Protein AF-A0A2E9MBS2-F1 (afdb_monomer)

Secondary structure (DSSP, 8-state):
-HHHHHHHHHHHHHHHHHHTT---SSTTGGGGGGS-HHHHHHHHHHHHHTTSHHHHHHHHHHHHHHHHHHSS-HHHHHHHHHHHHHHHHHT--S--TTSTHHHHHHHHHHHTTSS----SS-HHHHHHHHHHHHHHGGGT--HHHHHHHHHHHHHHHHHHHHHHHHHHH-SSHHHHHHHHHHHSSHHHHGGGTT--SSHHHHHHHHHHHHHHHHHHHHTSS-HHHHHHHHHHHHHH-GGGGGGHHHHHHHHHHTTTSTTTTHHHHHHHHHHHHHHHHT--PPP-------

Radius of gyration: 22.16 Å; Cα contacts (8 Å, |Δi|>4): 323; chains: 1; bounding box: 54×56×59 Å

Solvent-accessible surface area (backbone atoms only — not comparable to full-atom values): 15436 Å² total; per-residue (Å²): 111,73,85,58,45,56,61,51,52,51,54,51,45,44,27,51,50,16,43,74,73,45,88,56,98,45,90,71,38,39,58,46,48,80,48,60,65,83,57,44,52,58,48,50,50,51,54,54,42,56,69,37,66,74,49,36,52,50,50,51,52,50,46,42,61,50,36,52,70,54,61,68,44,74,67,48,35,50,50,50,17,51,54,46,40,53,46,23,66,75,58,41,56,88,69,60,82,89,64,64,22,62,57,52,48,57,43,52,64,48,47,74,75,40,89,66,69,74,71,61,68,29,35,51,42,52,49,52,51,45,55,52,37,66,67,41,38,84,76,72,46,48,58,64,54,43,36,22,52,52,8,34,52,22,39,30,53,32,45,55,44,41,49,61,31,12,58,58,70,20,92,46,72,53,48,14,24,52,46,36,61,69,64,67,42,64,83,66,52,53,38,15,11,31,30,55,65,79,61,28,51,50,58,29,50,52,50,51,47,52,35,44,47,41,34,29,76,72,62,82,38,63,51,43,59,41,23,40,51,47,6,52,44,32,33,37,27,50,76,50,59,76,47,49,66,57,52,52,49,52,24,60,78,46,53,91,42,91,63,30,69,62,18,66,54,36,20,61,50,47,24,50,51,50,56,56,73,61,54,68,64,70,72,76,80,73,69,73,80,124

Mean predicted aligned error: 7.32 Å

Foldseek 3Di:
DVVVLVVLLVLLVLLLVLLVPDPDPDPPSNPNVPDDVVVSVVSNVVSVLCSDPVSVVVVLVVLLVVQLVCQPDLVSLLVVLVVLLVVLQVQADPDLDPDCLVVQQVVLVVVLVDLQQDQPQFRVLSVVLNVQCVVCVVVVDGSLNSLLVVLSVLSSLLSSLLSLLLVLQDPDSSSSSVSSVVSPDVVLSNSSSSHRDLCSNVSSLVSVLSSQLSCLLVPVHALLVSLLSLLVSSNRGVVSVVCLVVSVVSLVSVVVDPCSVVSNVNNVVSNVVVVVVSCSPPRPPPPPPD

Structure (mmCIF, N/CA/C/O backbone):
data_AF-A0A2E9MBS2-F1
#
_entry.id   AF-A0A2E9MBS2-F1
#
loop_
_atom_site.group_PDB
_atom_site.id
_atom_site.type_symbol
_atom_site.label_atom_id
_atom_site.label_alt_id
_atom_site.label_comp_id
_atom_site.label_asym_id
_atom_site.label_entity_id
_atom_site.label_seq_id
_atom_site.pdbx_PDB_ins_code
_atom_site.Cartn_x
_atom_site.Cartn_y
_atom_site.Cartn_z
_atom_site.occupancy
_atom_site.B_iso_or_equiv
_atom_site.auth_seq_id
_atom_site.auth_comp_id
_atom_site.auth_asym_id
_atom_site.auth_atom_id
_atom_site.pdbx_PDB_model_num
ATOM 1 N N . MET A 1 1 ? -27.204 -9.825 10.594 1.00 61.62 1 MET A N 1
ATOM 2 C CA . MET A 1 1 ? -26.662 -10.649 9.488 1.00 61.62 1 MET A CA 1
ATOM 3 C C . MET A 1 1 ? -27.401 -10.459 8.169 1.00 61.62 1 MET A C 1
ATOM 5 O O . MET A 1 1 ? -26.734 -10.107 7.210 1.00 61.62 1 MET A O 1
ATOM 9 N N . LEU A 1 2 ? -28.736 -10.601 8.098 1.00 71.62 2 LEU A N 1
ATOM 10 C CA . LEU A 1 2 ? -29.480 -10.547 6.820 1.00 71.62 2 LEU A CA 1
ATOM 11 C C . LEU A 1 2 ? -29.173 -9.326 5.926 1.00 71.62 2 LEU A C 1
ATOM 13 O O . LEU A 1 2 ? -29.051 -9.467 4.716 1.00 71.62 2 LEU A O 1
ATOM 17 N N . ARG A 1 3 ? -28.987 -8.138 6.523 1.00 77.50 3 ARG A N 1
ATOM 18 C CA . ARG A 1 3 ? -28.700 -6.891 5.787 1.00 77.50 3 ARG A CA 1
ATOM 19 C C . ARG A 1 3 ? -27.358 -6.891 5.041 1.00 77.50 3 ARG A C 1
ATOM 21 O O . ARG A 1 3 ? -27.231 -6.172 4.062 1.00 77.50 3 ARG A O 1
ATOM 28 N N . LEU A 1 4 ? -26.376 -7.671 5.500 1.00 75.75 4 LEU A N 1
ATOM 29 C CA . LEU A 1 4 ? -25.071 -7.810 4.840 1.00 75.75 4 LEU A CA 1
ATOM 30 C C . LEU A 1 4 ? -25.042 -8.984 3.859 1.00 75.75 4 LEU A C 1
ATOM 32 O O . LEU A 1 4 ? -24.258 -8.951 2.920 1.00 75.75 4 LEU A O 1
ATOM 36 N N . LEU A 1 5 ? -25.904 -9.991 4.049 1.00 80.31 5 LEU A N 1
ATOM 37 C CA . LEU A 1 5 ? -25.984 -11.128 3.134 1.00 80.31 5 LEU A CA 1
ATOM 38 C C . LEU A 1 5 ? -26.411 -10.665 1.746 1.00 80.31 5 LEU A C 1
ATOM 40 O O . LEU A 1 5 ? -25.671 -10.899 0.809 1.00 80.31 5 LEU A O 1
ATOM 44 N N . LEU A 1 6 ? -27.508 -9.911 1.624 1.00 85.31 6 LEU A N 1
ATOM 45 C CA . LEU A 1 6 ? -28.029 -9.472 0.324 1.00 85.31 6 LEU A CA 1
ATOM 46 C C . LEU A 1 6 ? -26.980 -8.804 -0.596 1.00 85.31 6 LEU A C 1
ATOM 48 O O . LEU A 1 6 ? -26.827 -9.269 -1.725 1.00 85.31 6 LEU A O 1
ATOM 52 N N . PRO A 1 7 ? -26.235 -7.760 -0.171 1.00 85.19 7 PRO A N 1
ATOM 53 C CA . PRO A 1 7 ? -25.223 -7.149 -1.032 1.00 85.19 7 PRO A CA 1
ATOM 54 C C . PRO A 1 7 ? -24.050 -8.094 -1.333 1.00 85.19 7 PRO A C 1
ATOM 56 O O . PRO A 1 7 ? -23.536 -8.074 -2.447 1.00 85.19 7 PRO A O 1
ATOM 59 N N . VAL A 1 8 ? -23.651 -8.955 -0.388 1.00 83.94 8 VAL A N 1
ATOM 60 C CA . VAL A 1 8 ? -22.595 -9.958 -0.613 1.00 83.94 8 VAL A CA 1
ATOM 61 C C . VAL A 1 8 ? -23.057 -11.023 -1.609 1.00 83.94 8 VAL A C 1
ATOM 63 O O . VAL A 1 8 ? -22.308 -11.367 -2.518 1.00 83.94 8 VAL A O 1
ATOM 66 N N . SER A 1 9 ? -24.291 -11.518 -1.488 1.00 87.62 9 SER A N 1
ATOM 67 C CA . SER A 1 9 ? -24.896 -12.460 -2.433 1.00 87.62 9 SER A CA 1
ATOM 68 C C . SER A 1 9 ? -25.011 -11.840 -3.820 1.00 87.62 9 SER A C 1
ATOM 70 O O . SER A 1 9 ? -24.672 -12.494 -4.799 1.00 87.62 9 SER A O 1
ATOM 72 N N . ALA A 1 10 ? -25.453 -10.580 -3.911 1.00 90.00 10 ALA A N 1
ATOM 73 C CA . ALA A 1 10 ? -25.551 -9.865 -5.178 1.00 90.00 10 ALA A CA 1
ATOM 74 C C . ALA A 1 10 ? -24.172 -9.720 -5.835 1.00 90.00 10 ALA A C 1
ATOM 76 O O . ALA A 1 10 ? -24.013 -10.063 -7.001 1.00 90.00 10 ALA A O 1
ATOM 77 N N . PHE A 1 11 ? -23.158 -9.298 -5.075 1.00 87.62 11 PHE A N 1
ATOM 78 C CA . PHE A 1 11 ? -21.790 -9.149 -5.570 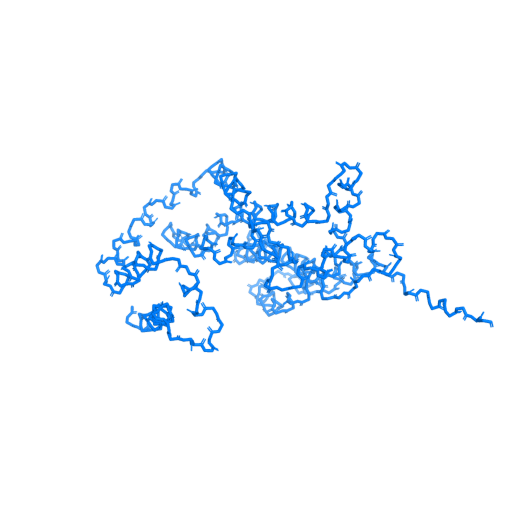1.00 87.62 11 PHE A CA 1
ATOM 79 C C . PHE A 1 11 ? -21.176 -10.479 -6.037 1.00 87.62 11 PHE A C 1
ATOM 81 O O . PHE A 1 11 ? -20.663 -10.574 -7.149 1.00 87.62 11 PHE A O 1
ATOM 88 N N . LEU A 1 12 ? -21.276 -11.537 -5.226 1.00 89.94 12 LEU A N 1
ATOM 89 C CA . LEU A 1 12 ? -20.782 -12.867 -5.598 1.00 89.94 12 LEU A CA 1
ATOM 90 C C . LEU A 1 12 ? -21.563 -13.463 -6.777 1.00 89.94 12 LEU A C 1
ATOM 92 O O . LEU A 1 12 ? -20.978 -14.106 -7.647 1.00 89.94 12 LEU A O 1
ATOM 96 N N . GLY A 1 13 ? -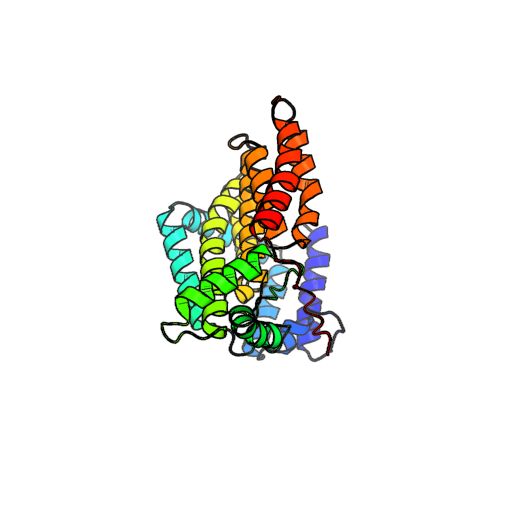22.873 -13.217 -6.827 1.00 90.50 13 GLY A N 1
ATOM 97 C CA . GLY A 1 13 ? -23.737 -13.604 -7.935 1.00 90.50 13 GLY A CA 1
ATOM 98 C C . GLY A 1 13 ? -23.323 -12.939 -9.244 1.00 90.50 13 GLY A C 1
ATOM 99 O O . GLY A 1 13 ? -23.228 -13.631 -10.251 1.00 90.50 13 GLY A O 1
ATOM 100 N N . LEU A 1 14 ? -22.995 -11.641 -9.230 1.00 91.44 14 LEU A N 1
ATOM 101 C CA . LEU A 1 14 ? -22.505 -10.919 -10.411 1.00 91.44 14 LEU A CA 1
ATOM 102 C C . LEU A 1 14 ? -21.243 -11.566 -10.993 1.00 91.44 14 LEU A C 1
ATOM 104 O O . LEU A 1 14 ? -21.172 -11.754 -12.204 1.00 91.44 14 LEU A O 1
ATOM 108 N N . HIS A 1 15 ? -20.294 -11.973 -10.145 1.00 89.38 15 HIS A N 1
ATOM 109 C CA . HIS A 1 15 ? -19.088 -12.672 -10.594 1.00 89.38 15 HIS A CA 1
ATOM 110 C C . HIS A 1 15 ? -19.386 -14.015 -11.270 1.00 89.38 15 HIS A C 1
ATOM 112 O O . HIS A 1 15 ? -18.808 -14.330 -12.310 1.00 89.38 15 HIS A O 1
ATOM 118 N N . VAL A 1 16 ? -20.299 -14.809 -10.701 1.00 89.88 16 VAL A N 1
ATOM 119 C CA . VAL A 1 16 ? -20.697 -16.100 -11.284 1.00 89.88 16 VAL A CA 1
ATOM 120 C C . VAL A 1 16 ? -21.470 -15.893 -12.587 1.00 89.88 16 VAL A C 1
ATOM 122 O O . VAL A 1 16 ? -21.181 -16.564 -13.571 1.00 89.88 16 VAL A O 1
ATOM 125 N N . ILE A 1 17 ? -22.408 -14.941 -12.623 1.00 91.00 17 ILE A N 1
ATOM 126 C CA . ILE A 1 17 ? -23.188 -14.588 -13.819 1.00 91.00 17 ILE A CA 1
ATOM 127 C C . ILE A 1 17 ? -22.257 -14.150 -14.952 1.00 91.00 17 ILE A C 1
ATOM 129 O O . ILE A 1 17 ? -22.385 -14.649 -16.069 1.00 91.00 17 ILE A O 1
ATOM 133 N N . ALA A 1 18 ? -21.291 -13.274 -14.666 1.00 89.31 18 ALA A N 1
ATOM 134 C CA . ALA A 1 18 ? -20.327 -12.822 -15.662 1.00 89.31 18 ALA A CA 1
ATOM 135 C C . ALA A 1 18 ? -19.465 -13.980 -16.194 1.00 89.31 18 ALA A C 1
ATOM 137 O O . ALA A 1 18 ? -19.250 -14.093 -17.401 1.00 89.31 18 ALA A O 1
ATOM 138 N N . ALA A 1 19 ? -19.047 -14.902 -15.318 1.00 88.94 19 ALA A N 1
ATOM 139 C CA . ALA A 1 19 ? -18.268 -16.082 -15.701 1.00 88.94 19 ALA A CA 1
ATOM 140 C C . ALA A 1 19 ? -19.021 -17.069 -16.612 1.00 88.94 19 ALA A C 1
ATOM 142 O O . ALA A 1 19 ? -18.393 -17.866 -17.308 1.00 88.94 19 ALA A O 1
ATOM 143 N N . LEU A 1 20 ? -20.358 -17.021 -16.637 1.00 88.06 20 LEU A N 1
ATOM 144 C CA . LEU A 1 20 ? -21.195 -17.833 -17.526 1.00 88.06 20 LEU A CA 1
ATOM 145 C C . LEU A 1 20 ? -21.327 -17.245 -18.944 1.00 88.06 20 LEU A C 1
ATOM 147 O O . LEU A 1 20 ? -22.094 -17.768 -19.749 1.00 88.06 20 LEU A O 1
ATOM 151 N N . GLY A 1 21 ? -20.563 -16.197 -19.270 1.00 83.75 21 GLY A N 1
ATOM 152 C CA . GLY A 1 21 ? -20.503 -15.621 -20.615 1.00 83.75 21 GLY A CA 1
ATOM 153 C C . GLY A 1 21 ? -21.498 -14.489 -20.857 1.00 83.75 21 GLY A C 1
ATOM 154 O O . GLY A 1 21 ? -21.779 -14.167 -22.008 1.00 83.75 21 GLY A O 1
ATOM 155 N N . LEU A 1 22 ? -22.028 -13.882 -19.792 1.00 83.44 22 LEU A N 1
ATOM 156 C CA . LEU A 1 22 ? -22.806 -12.649 -19.874 1.00 83.44 22 LEU A CA 1
ATOM 157 C C . LEU A 1 22 ? -21.860 -11.466 -19.621 1.00 83.44 22 LEU A C 1
ATOM 159 O O . LEU A 1 22 ? -21.588 -11.168 -18.457 1.00 83.44 22 LEU A O 1
ATOM 163 N N . PRO A 1 23 ? -21.318 -10.808 -20.665 1.00 75.12 23 PRO A N 1
ATOM 164 C CA . PRO A 1 23 ? -20.427 -9.673 -20.473 1.00 75.12 23 PRO A CA 1
ATOM 165 C C . PRO A 1 23 ? -21.195 -8.556 -19.766 1.00 75.12 23 PRO A C 1
ATOM 167 O O . PRO A 1 23 ? -22.127 -7.968 -20.317 1.00 75.12 23 PRO A O 1
ATOM 170 N N . LEU A 1 24 ? -20.820 -8.284 -18.520 1.00 80.81 24 LEU A N 1
ATOM 171 C CA . LEU A 1 24 ? -21.350 -7.159 -17.767 1.00 80.81 24 LEU A CA 1
ATOM 172 C C . LEU A 1 24 ? -20.413 -5.968 -17.984 1.00 80.81 24 LEU A C 1
ATOM 174 O O . LEU A 1 24 ? -19.206 -6.127 -17.816 1.00 80.81 24 LEU A O 1
ATOM 178 N N . PRO A 1 25 ? -20.923 -4.757 -18.266 1.00 81.75 25 PRO A N 1
ATOM 179 C CA . PRO A 1 25 ? -20.110 -3.539 -18.340 1.00 81.75 25 PRO A CA 1
ATOM 180 C C . PRO A 1 25 ? -19.679 -3.053 -16.940 1.00 81.75 25 PRO A C 1
ATOM 182 O O . PRO A 1 25 ? -19.549 -1.858 -16.688 1.00 81.75 25 PRO A O 1
ATOM 185 N N . LEU A 1 26 ? -19.520 -3.980 -15.995 1.00 82.88 26 LEU A N 1
ATOM 186 C CA . LEU A 1 26 ? -19.130 -3.729 -14.619 1.00 82.88 26 LEU A CA 1
ATOM 187 C C . LEU A 1 26 ? -17.689 -4.183 -14.460 1.00 82.88 26 LEU A C 1
ATOM 189 O O . LEU A 1 26 ? -17.415 -5.370 -14.283 1.00 82.88 26 LEU A O 1
ATOM 193 N N . TRP A 1 27 ? -16.782 -3.215 -14.527 1.00 76.06 27 TRP A N 1
ATOM 194 C CA . TRP A 1 27 ? -15.356 -3.455 -14.367 1.00 76.06 27 TRP A CA 1
ATOM 195 C C . TRP A 1 27 ? -15.075 -4.220 -13.068 1.00 76.06 27 TRP A C 1
ATOM 197 O O . TRP A 1 27 ? -15.499 -3.809 -11.985 1.00 76.06 27 TRP A O 1
ATOM 207 N N . GLY A 1 28 ? -14.400 -5.364 -13.188 1.00 78.31 28 GLY A N 1
ATOM 208 C CA . GLY A 1 28 ? -14.051 -6.225 -12.063 1.00 78.31 28 GLY A CA 1
ATOM 209 C C . GLY A 1 28 ? -15.050 -7.355 -11.811 1.00 78.31 28 GLY A C 1
ATOM 210 O O . GLY A 1 28 ? -14.639 -8.418 -11.350 1.00 78.31 28 GLY A O 1
ATOM 211 N N . ALA A 1 29 ? -16.335 -7.194 -12.148 1.00 84.81 29 ALA A N 1
ATOM 212 C CA . ALA A 1 29 ? -17.321 -8.272 -11.998 1.00 84.81 29 ALA A CA 1
ATOM 213 C C . ALA A 1 29 ? -17.022 -9.443 -12.953 1.00 84.81 29 ALA A C 1
ATOM 215 O O . ALA A 1 29 ? -17.227 -10.606 -12.613 1.00 84.81 29 ALA A O 1
ATOM 216 N N . ASP A 1 30 ? -16.459 -9.134 -14.114 1.00 87.06 30 ASP A N 1
ATOM 217 C CA . ASP A 1 30 ? -16.082 -10.052 -15.183 1.00 87.06 30 ASP A CA 1
ATOM 218 C C . ASP A 1 30 ? -14.761 -10.799 -14.956 1.00 87.06 30 ASP A C 1
ATOM 220 O O . ASP A 1 30 ? -14.438 -11.690 -15.734 1.00 87.06 30 ASP A O 1
ATOM 224 N N . VAL A 1 31 ? -14.025 -10.525 -13.870 1.00 84.25 31 VAL A N 1
ATOM 225 C CA . VAL A 1 31 ? -12.708 -11.140 -13.607 1.00 84.25 31 VAL A CA 1
ATOM 226 C C . VAL A 1 31 ? -12.736 -12.668 -13.711 1.00 84.25 31 VAL A C 1
ATOM 228 O O . VAL A 1 31 ? -11.822 -13.258 -14.282 1.00 84.25 31 VAL A O 1
ATOM 231 N N . LEU A 1 32 ? -13.789 -13.327 -13.216 1.00 87.19 32 LEU A N 1
ATOM 232 C CA . LEU A 1 32 ? -13.905 -14.788 -13.290 1.00 87.19 32 LEU A CA 1
ATOM 233 C C . LEU A 1 32 ? -14.111 -15.330 -14.706 1.00 87.19 32 LEU A C 1
ATOM 235 O O . LEU A 1 32 ? -13.771 -16.486 -14.946 1.00 87.19 32 LEU A O 1
ATOM 239 N N . ALA A 1 33 ? -14.629 -14.528 -15.638 1.00 88.00 33 ALA A N 1
ATOM 240 C CA . ALA A 1 33 ? -14.819 -14.941 -17.026 1.00 88.00 33 ALA A CA 1
ATOM 241 C C . ALA A 1 33 ? -13.487 -15.211 -17.743 1.00 88.00 33 ALA A C 1
ATOM 243 O O . ALA A 1 33 ? -13.449 -15.978 -18.702 1.00 88.00 33 ALA A O 1
ATOM 244 N N . PHE A 1 34 ? -12.388 -14.631 -17.249 1.00 85.44 34 PHE A N 1
ATOM 245 C CA . PHE A 1 34 ? -11.042 -14.837 -17.788 1.00 85.44 34 PHE A CA 1
ATOM 246 C C . PHE A 1 34 ? -10.323 -16.058 -17.197 1.00 85.44 34 PHE A C 1
ATOM 248 O O . PHE A 1 34 ? -9.238 -16.411 -17.659 1.00 85.44 34 PHE A O 1
ATOM 255 N N . TYR A 1 35 ? -10.898 -16.717 -16.186 1.00 86.00 35 TYR A N 1
ATOM 256 C CA . TYR A 1 35 ? -10.297 -17.893 -15.562 1.00 86.00 35 TYR A CA 1
ATOM 257 C C . TYR A 1 35 ? -10.848 -19.202 -16.141 1.00 86.00 35 TYR A C 1
ATOM 259 O O . TYR A 1 35 ? -12.014 -19.292 -16.534 1.00 86.00 35 TYR A O 1
ATOM 267 N N . PRO A 1 36 ? -10.038 -20.276 -16.156 1.00 88.62 36 PRO A N 1
ATOM 268 C CA . PRO A 1 36 ? -10.511 -21.585 -16.575 1.00 88.62 36 PRO A CA 1
ATOM 269 C C . PRO A 1 36 ? -11.585 -22.121 -15.616 1.00 88.62 36 PRO A C 1
ATOM 271 O O . PRO A 1 36 ? -11.582 -21.844 -14.414 1.00 88.62 36 PRO A O 1
ATOM 274 N N . ARG A 1 37 ? -12.492 -22.961 -16.135 1.00 90.75 37 ARG A N 1
ATOM 275 C CA . ARG A 1 37 ? -13.660 -23.479 -15.391 1.00 90.75 37 ARG A CA 1
ATOM 276 C C . ARG A 1 37 ? -13.306 -24.163 -14.067 1.00 90.75 37 ARG A C 1
ATOM 278 O O . ARG A 1 37 ? -14.092 -24.104 -13.128 1.00 90.75 37 ARG A O 1
ATOM 285 N N . TRP A 1 38 ? -12.128 -24.779 -13.974 1.00 91.56 38 TRP A N 1
ATOM 286 C CA . TRP A 1 38 ? -11.664 -25.427 -12.746 1.00 91.56 38 TRP A CA 1
ATOM 287 C C . TRP A 1 38 ? -11.354 -24.440 -11.608 1.00 91.56 38 TRP A C 1
ATOM 289 O O . TRP A 1 38 ? -11.297 -24.871 -10.465 1.00 91.56 38 TRP A O 1
ATOM 299 N N . VAL A 1 39 ? -11.205 -23.138 -11.885 1.00 87.88 39 VAL A N 1
ATOM 300 C CA . VAL A 1 39 ? -11.140 -22.061 -10.875 1.00 87.88 39 VAL A CA 1
ATOM 301 C C . VAL A 1 39 ? -12.541 -21.531 -10.565 1.00 87.88 39 VAL A C 1
ATOM 303 O O . VAL A 1 39 ? -12.903 -21.348 -9.403 1.00 87.88 39 VAL A O 1
ATOM 306 N N . VAL A 1 40 ? -13.350 -21.323 -11.609 1.00 89.38 40 VAL A N 1
ATOM 307 C CA . VAL A 1 40 ? -14.704 -20.759 -11.498 1.00 89.38 40 VAL A CA 1
ATOM 308 C C . VAL A 1 40 ? -15.625 -21.657 -10.668 1.00 89.38 40 VAL A C 1
ATOM 310 O O . VAL A 1 40 ? -16.366 -21.159 -9.825 1.00 89.38 40 VAL A O 1
ATOM 313 N N . ILE A 1 41 ? -15.566 -22.979 -10.861 1.00 91.88 41 ILE A N 1
ATOM 314 C CA . ILE A 1 41 ? -16.435 -23.934 -10.156 1.00 91.88 41 ILE A CA 1
ATOM 315 C C . ILE A 1 41 ? -16.175 -23.920 -8.635 1.00 91.88 41 ILE A C 1
ATOM 317 O O . ILE A 1 41 ? -17.130 -23.687 -7.890 1.00 91.88 41 ILE A O 1
ATOM 321 N N . PRO A 1 42 ? -14.934 -24.098 -8.130 1.00 91.62 42 PRO A N 1
ATOM 322 C CA . PRO A 1 42 ? -14.645 -23.953 -6.704 1.00 91.62 42 PRO A CA 1
ATOM 323 C C . PRO A 1 42 ? -15.030 -22.586 -6.142 1.00 91.62 42 PRO A C 1
ATOM 325 O O . PRO A 1 42 ? -15.557 -22.526 -5.033 1.00 91.62 42 PRO A O 1
ATOM 328 N N . PHE A 1 43 ? -14.818 -21.501 -6.898 1.00 89.88 43 PHE A N 1
ATOM 329 C CA . PHE A 1 43 ? -15.253 -20.170 -6.478 1.00 89.88 43 PHE A CA 1
ATOM 330 C C . PHE A 1 43 ? -16.771 -20.114 -6.287 1.00 89.88 43 PHE A C 1
ATOM 332 O O . PHE A 1 43 ? -17.235 -19.673 -5.240 1.00 89.88 43 PHE A O 1
ATOM 339 N N . ALA A 1 44 ? -17.551 -20.589 -7.262 1.00 90.88 44 ALA A N 1
ATOM 340 C CA . ALA A 1 44 ? -19.010 -20.587 -7.190 1.00 90.88 44 ALA A CA 1
ATOM 341 C C . ALA A 1 44 ? -19.526 -21.449 -6.026 1.00 90.88 44 ALA A C 1
ATOM 343 O O . ALA A 1 44 ? -20.438 -21.034 -5.308 1.00 90.88 44 ALA A O 1
ATOM 344 N N . ILE A 1 45 ? -18.905 -22.610 -5.785 1.00 91.75 45 ILE A N 1
ATOM 345 C CA . ILE A 1 45 ? -19.215 -23.469 -4.634 1.00 91.75 45 ILE A CA 1
ATOM 346 C C . ILE A 1 45 ? -18.920 -22.730 -3.328 1.00 91.75 45 ILE A C 1
ATOM 348 O O . ILE A 1 45 ? -19.789 -22.659 -2.463 1.00 91.75 45 ILE A O 1
ATOM 352 N N . ALA A 1 46 ? -17.733 -22.136 -3.183 1.00 87.94 46 ALA A N 1
ATOM 353 C CA . ALA A 1 46 ? -17.361 -21.385 -1.986 1.00 87.94 46 ALA A CA 1
ATOM 354 C C . ALA A 1 46 ? -18.292 -20.182 -1.756 1.00 87.94 46 ALA A C 1
ATOM 356 O O . ALA A 1 46 ? -18.758 -19.962 -0.638 1.00 87.94 46 ALA A O 1
ATOM 357 N N . ALA A 1 47 ? -18.624 -19.447 -2.818 1.00 88.62 47 ALA A N 1
ATOM 358 C CA . ALA A 1 47 ? -19.558 -18.329 -2.791 1.00 88.62 47 ALA A CA 1
ATOM 359 C C . ALA A 1 47 ? -20.963 -18.760 -2.348 1.00 88.62 47 ALA A C 1
ATOM 361 O O . ALA A 1 47 ? -21.580 -18.065 -1.540 1.00 88.62 47 ALA A O 1
ATOM 362 N N . GLY A 1 48 ? -21.447 -19.909 -2.831 1.00 90.06 48 GLY A N 1
ATOM 363 C CA . GLY A 1 48 ? -22.713 -20.511 -2.413 1.00 90.06 48 GLY A CA 1
ATOM 364 C C . GLY A 1 48 ? -22.680 -21.005 -0.965 1.00 90.06 48 GLY A C 1
ATOM 365 O O . GLY A 1 48 ? -23.602 -20.733 -0.199 1.00 90.06 48 GLY A O 1
ATOM 366 N N . MET A 1 49 ? -21.590 -21.657 -0.548 1.00 88.50 49 MET A N 1
ATOM 367 C CA . MET A 1 49 ? -21.393 -22.090 0.838 1.00 88.50 49 MET A CA 1
ATOM 368 C C . MET A 1 49 ? -21.394 -20.904 1.805 1.00 88.50 49 MET A C 1
ATOM 370 O O . MET A 1 49 ? -21.992 -21.001 2.870 1.00 88.50 49 MET A O 1
ATOM 374 N N . LEU A 1 50 ? -20.802 -19.767 1.434 1.00 84.50 50 LEU A N 1
ATOM 375 C CA . LEU A 1 50 ? -20.823 -18.546 2.248 1.00 84.50 50 LEU A CA 1
ATOM 376 C C . LEU A 1 50 ? -22.235 -17.970 2.456 1.00 84.50 50 LEU A C 1
ATOM 378 O O . LEU A 1 50 ? -22.437 -17.215 3.405 1.00 84.50 50 LEU A O 1
ATOM 382 N N . GLN A 1 51 ? -23.216 -18.342 1.624 1.00 86.00 51 GLN A N 1
ATOM 383 C CA . GLN A 1 51 ? -24.620 -17.962 1.830 1.00 86.00 51 GLN A CA 1
ATOM 384 C C . GLN A 1 51 ? -25.319 -18.811 2.895 1.00 86.00 51 GLN A C 1
ATOM 386 O O . GLN A 1 51 ? -26.348 -18.398 3.427 1.00 86.00 51 GLN A O 1
ATOM 391 N N . LEU A 1 52 ? -24.782 -19.992 3.220 1.00 90.75 52 LEU A N 1
ATOM 392 C CA . LEU A 1 52 ? -25.331 -20.865 4.253 1.00 90.75 52 LEU A CA 1
ATOM 393 C C . LEU A 1 52 ? -24.805 -20.412 5.624 1.00 90.75 52 LEU A C 1
ATOM 395 O O . LEU A 1 52 ? -23.602 -20.545 5.872 1.00 90.75 52 LEU A O 1
ATOM 399 N N . PRO A 1 53 ? -25.667 -19.953 6.556 1.00 87.25 53 PRO A N 1
ATOM 400 C CA . PRO A 1 53 ? -25.222 -19.437 7.854 1.00 87.25 53 PRO A CA 1
ATOM 401 C C . PRO A 1 53 ? -24.313 -20.419 8.601 1.00 87.25 53 PRO A C 1
ATOM 403 O O . PRO A 1 53 ? -23.242 -20.045 9.059 1.00 87.25 53 PRO A O 1
ATOM 406 N N . ALA A 1 54 ? -24.663 -21.709 8.601 1.00 90.56 54 ALA A N 1
ATOM 407 C CA . ALA A 1 54 ? -23.874 -22.745 9.265 1.00 90.56 54 ALA A CA 1
ATOM 408 C C . ALA A 1 54 ? -22.461 -22.923 8.677 1.00 90.56 54 ALA A C 1
ATOM 410 O O . ALA A 1 54 ? -21.528 -23.258 9.407 1.00 90.56 54 ALA A O 1
ATOM 411 N N . ALA A 1 55 ? -22.285 -22.736 7.367 1.00 87.44 55 ALA A N 1
ATOM 412 C CA . ALA A 1 55 ? -20.973 -22.828 6.732 1.00 87.44 55 ALA A CA 1
ATOM 413 C C . ALA A 1 55 ? -20.163 -21.544 6.946 1.00 87.44 55 ALA A C 1
ATOM 415 O O . ALA A 1 55 ? -18.969 -21.633 7.233 1.00 87.44 55 ALA A O 1
ATOM 416 N N . ALA A 1 56 ? -20.808 -20.375 6.895 1.00 83.56 56 ALA A N 1
ATOM 417 C CA . ALA A 1 56 ? -20.186 -19.100 7.240 1.00 83.56 56 ALA A CA 1
ATOM 418 C C . ALA A 1 56 ? -19.694 -19.087 8.698 1.00 83.56 56 ALA A C 1
ATOM 420 O O . ALA A 1 56 ? -18.541 -18.738 8.950 1.00 83.56 56 ALA A O 1
ATOM 421 N N . ASP A 1 57 ? -20.513 -19.558 9.642 1.00 85.31 57 ASP A N 1
ATOM 422 C CA . ASP A 1 57 ? -20.165 -19.644 11.063 1.00 85.31 57 ASP A CA 1
ATOM 423 C C . ASP A 1 57 ? -19.008 -20.623 11.301 1.00 85.31 57 ASP A C 1
ATOM 425 O O . ASP A 1 57 ? -18.065 -20.315 12.031 1.00 85.31 57 ASP A O 1
ATOM 429 N N . LYS A 1 58 ? -19.022 -21.789 10.638 1.00 88.44 58 LYS A N 1
ATOM 430 C CA . LYS A 1 58 ? -17.905 -22.749 10.692 1.00 88.44 58 LYS A CA 1
ATOM 431 C C . LYS A 1 58 ? -16.623 -22.174 10.095 1.00 88.44 58 LYS A C 1
ATOM 433 O O . LYS A 1 58 ? -15.561 -22.331 10.695 1.00 88.44 58 LYS A O 1
ATOM 438 N N . GLY A 1 59 ? -16.711 -21.507 8.945 1.00 84.12 59 GLY A N 1
ATOM 439 C CA . GLY A 1 59 ? -15.578 -20.851 8.293 1.00 84.12 59 GLY A CA 1
ATOM 440 C C . GLY A 1 59 ? -14.981 -19.761 9.178 1.00 84.12 59 GLY A C 1
ATOM 441 O O . GLY A 1 59 ? -13.778 -19.755 9.428 1.00 84.12 59 GLY A O 1
ATOM 442 N N . MET A 1 60 ? -15.828 -18.905 9.750 1.00 81.69 60 MET A N 1
ATOM 443 C CA . MET A 1 60 ? -15.414 -17.892 10.719 1.00 81.69 60 MET A CA 1
ATOM 444 C C . MET A 1 60 ? -14.791 -18.527 11.968 1.00 81.69 60 MET A C 1
ATOM 446 O O . MET A 1 60 ? -13.757 -18.067 12.450 1.00 81.69 60 MET A O 1
ATOM 450 N N . GLY A 1 61 ? -15.360 -19.625 12.469 1.00 84.94 61 GLY A N 1
ATOM 451 C CA . GLY A 1 61 ? -14.813 -20.383 13.593 1.00 84.94 61 GLY A CA 1
ATOM 452 C C . GLY A 1 61 ? -13.426 -20.961 13.298 1.00 84.94 61 GLY A C 1
ATOM 453 O O . GLY A 1 61 ? -12.547 -20.930 14.155 1.00 84.94 61 GLY A O 1
ATOM 454 N N . LEU A 1 62 ? -13.192 -21.446 12.077 1.00 85.50 62 LEU A N 1
ATOM 455 C CA . LEU A 1 62 ? -11.882 -21.933 11.651 1.00 85.50 62 LEU A CA 1
ATOM 456 C C . LEU A 1 62 ? -10.869 -20.786 11.531 1.00 85.50 62 LEU A C 1
ATOM 458 O O . LEU A 1 62 ? -9.769 -20.884 12.072 1.00 85.50 62 LEU A O 1
ATOM 462 N N . LEU A 1 63 ? -11.252 -19.684 10.881 1.00 80.88 63 LEU A N 1
ATOM 463 C CA . LEU A 1 63 ? -10.400 -18.503 10.728 1.00 80.88 63 LEU A CA 1
ATOM 464 C C . LEU A 1 63 ? -10.008 -17.929 12.094 1.00 80.88 63 LEU A C 1
ATOM 466 O O . LEU A 1 63 ? -8.827 -17.785 12.393 1.00 80.88 63 LEU A O 1
ATOM 470 N N . THR A 1 64 ? -10.981 -17.705 12.976 1.00 81.19 64 THR A N 1
ATOM 471 C CA . THR A 1 64 ? -10.733 -17.190 14.333 1.00 81.19 64 THR A CA 1
ATOM 472 C C . THR A 1 64 ? -9.882 -18.125 15.193 1.00 81.19 64 THR A C 1
ATOM 474 O O . THR A 1 64 ? -9.197 -17.643 16.092 1.00 81.19 64 THR A O 1
ATOM 477 N N . ARG A 1 65 ? -9.861 -19.437 14.911 1.00 84.12 65 ARG A N 1
ATOM 478 C CA . ARG A 1 65 ? -8.937 -20.389 15.550 1.00 84.12 65 ARG A CA 1
ATOM 479 C C . ARG A 1 65 ? -7.518 -20.285 15.002 1.00 84.12 65 ARG A C 1
ATOM 481 O O . ARG A 1 65 ? -6.585 -20.281 15.794 1.00 84.12 65 ARG A O 1
ATOM 488 N N . ILE A 1 66 ? -7.334 -20.198 13.683 1.00 80.19 66 ILE A N 1
ATOM 489 C CA . ILE A 1 66 ? -6.003 -20.229 13.050 1.00 80.19 66 ILE A CA 1
ATOM 490 C C . ILE A 1 66 ? -5.274 -18.891 13.203 1.00 80.19 66 ILE A C 1
ATOM 492 O O . ILE A 1 66 ? -4.087 -18.857 13.532 1.00 80.19 66 ILE A O 1
ATOM 496 N N . THR A 1 67 ? -5.957 -17.769 12.980 1.00 73.56 67 THR A N 1
ATOM 497 C CA . THR A 1 67 ? -5.276 -16.476 12.861 1.00 73.56 67 THR A CA 1
ATOM 498 C C . THR A 1 67 ? -4.548 -16.011 14.128 1.00 73.56 67 THR A C 1
ATOM 500 O O . THR A 1 67 ? -3.459 -15.450 13.985 1.00 73.56 67 THR A O 1
ATOM 503 N N . PRO A 1 68 ? -5.030 -16.263 15.366 1.00 73.31 68 PRO A N 1
ATOM 504 C CA . PRO A 1 68 ? -4.257 -15.964 16.567 1.00 73.31 68 PRO A CA 1
ATOM 505 C C . PRO A 1 68 ? -2.893 -16.655 16.576 1.00 73.31 68 PRO A C 1
ATOM 507 O O . PRO A 1 68 ? -1.934 -16.075 17.071 1.00 73.31 68 PRO A O 1
ATOM 510 N N . HIS A 1 69 ? -2.778 -17.863 16.016 1.00 77.19 69 HIS A N 1
ATOM 511 C CA . HIS A 1 69 ? -1.502 -18.576 15.941 1.00 77.19 69 HIS A CA 1
ATOM 512 C C . HIS A 1 69 ? -0.554 -17.994 14.898 1.00 77.19 69 HIS A C 1
ATOM 514 O O . HIS A 1 69 ? 0.647 -18.056 15.118 1.00 77.19 69 HIS A O 1
ATOM 520 N N . LEU A 1 70 ? -1.070 -17.404 13.816 1.00 70.19 70 LEU A N 1
ATOM 521 C CA . LEU A 1 70 ? -0.261 -16.716 12.800 1.00 70.19 70 LEU A CA 1
ATOM 522 C C . LEU A 1 70 ? 0.214 -15.333 13.272 1.00 70.19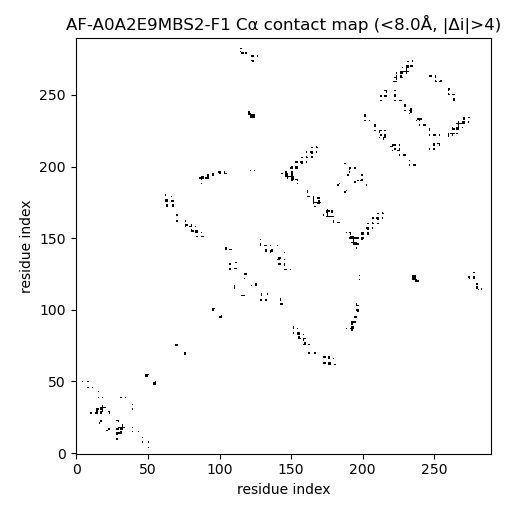 70 LEU A C 1
ATOM 524 O O . LEU A 1 70 ? 1.232 -14.824 12.814 1.00 70.19 70 LEU A O 1
ATOM 528 N N . ALA A 1 71 ? -0.528 -14.720 14.196 1.00 67.94 71 ALA A N 1
ATOM 529 C CA . ALA A 1 71 ? -0.298 -13.357 14.655 1.00 67.94 71 ALA A CA 1
ATOM 530 C C . ALA A 1 71 ? 0.463 -13.260 15.990 1.00 67.94 71 ALA A C 1
ATOM 532 O O . ALA A 1 71 ? 0.607 -12.151 16.499 1.00 67.94 71 ALA A O 1
ATOM 533 N N . ARG A 1 72 ? 0.919 -14.364 16.596 1.00 71.56 72 ARG A N 1
ATOM 534 C CA . ARG A 1 72 ? 1.489 -14.339 17.959 1.00 71.56 72 ARG A CA 1
ATOM 535 C C . ARG A 1 72 ? 2.964 -13.960 18.009 1.00 71.56 72 ARG A C 1
ATOM 537 O O . ARG A 1 72 ? 3.350 -13.272 18.949 1.00 71.56 72 ARG A O 1
ATOM 544 N N . LEU A 1 73 ? 3.778 -14.355 17.028 1.00 74.31 73 LEU A N 1
ATOM 545 C CA . LEU A 1 73 ? 5.229 -14.150 17.088 1.00 74.31 73 LEU A CA 1
ATOM 546 C C . LEU A 1 73 ? 5.746 -13.291 15.924 1.00 74.31 73 LEU A C 1
ATOM 548 O O . LEU A 1 73 ? 5.360 -13.530 14.780 1.00 74.31 73 LEU A O 1
ATOM 552 N N . PRO A 1 74 ? 6.663 -12.333 16.171 1.00 80.88 74 PRO A N 1
ATOM 553 C CA . PRO A 1 74 ? 7.275 -11.537 15.102 1.00 80.88 74 PRO A CA 1
ATOM 554 C C . PRO A 1 74 ? 7.983 -12.420 14.061 1.00 80.88 74 PRO A C 1
ATOM 556 O O . PRO A 1 74 ? 7.918 -12.137 12.869 1.00 80.88 74 PRO A O 1
ATOM 559 N N . ALA A 1 75 ? 8.565 -13.544 14.493 1.00 86.25 75 ALA A N 1
ATOM 560 C CA . ALA A 1 75 ? 9.188 -14.525 13.607 1.00 86.25 75 ALA A CA 1
ATOM 561 C C . ALA A 1 75 ? 8.199 -15.166 12.614 1.00 86.25 75 ALA A C 1
ATOM 563 O O . ALA A 1 75 ? 8.562 -15.424 11.472 1.00 86.25 75 ALA A O 1
ATOM 564 N N . GLN A 1 76 ? 6.940 -15.390 13.010 1.00 83.94 76 GLN A N 1
ATOM 565 C CA . GLN A 1 76 ? 5.919 -15.947 12.113 1.00 83.94 76 GLN A CA 1
ATOM 566 C C . GLN A 1 76 ? 5.489 -14.928 11.060 1.00 83.94 76 GLN A C 1
ATOM 568 O O . GLN A 1 76 ? 5.336 -15.284 9.898 1.00 83.94 76 GLN A O 1
ATOM 573 N N . SER A 1 77 ? 5.335 -13.658 11.448 1.00 84.50 77 SER A N 1
ATOM 574 C CA . SER A 1 77 ? 5.051 -12.580 10.496 1.00 84.50 77 SER A CA 1
ATOM 575 C C . SER A 1 77 ? 6.178 -12.434 9.473 1.00 84.50 77 SER A C 1
ATOM 577 O O . SER A 1 77 ? 5.902 -12.272 8.290 1.00 84.50 77 SER A O 1
ATOM 579 N N . LEU A 1 78 ? 7.434 -12.572 9.911 1.00 91.06 78 LEU A N 1
ATOM 580 C CA . LEU A 1 78 ? 8.592 -12.573 9.022 1.00 91.06 78 LEU A CA 1
ATOM 581 C C . LEU A 1 78 ? 8.582 -13.781 8.074 1.00 91.06 78 LEU A C 1
ATOM 583 O O . LEU A 1 78 ? 8.745 -13.611 6.870 1.00 91.06 78 LEU A O 1
ATOM 587 N N . LEU A 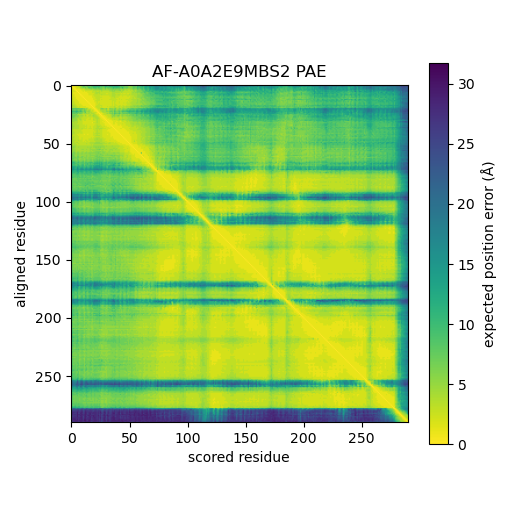1 79 ? 8.333 -14.987 8.596 1.00 91.62 79 LEU A N 1
ATOM 588 C CA . LEU A 1 79 ? 8.228 -16.204 7.788 1.00 91.62 79 LEU A CA 1
ATOM 589 C C . LEU A 1 79 ? 7.121 -16.091 6.733 1.00 91.62 79 LEU A C 1
ATOM 591 O O . LEU A 1 79 ? 7.337 -16.456 5.583 1.00 91.62 79 LEU A O 1
ATOM 595 N N . LEU A 1 80 ? 5.955 -15.556 7.102 1.00 89.06 80 LEU A N 1
ATOM 596 C CA . LEU A 1 80 ? 4.842 -15.333 6.178 1.00 89.06 80 LEU A CA 1
ATOM 597 C C . LEU A 1 80 ? 5.165 -14.255 5.142 1.00 89.06 80 LEU A C 1
ATOM 599 O O . LEU A 1 80 ? 4.792 -14.413 3.985 1.00 89.06 80 LEU A O 1
ATOM 603 N N . ALA A 1 81 ? 5.880 -13.194 5.523 1.00 92.38 81 ALA A N 1
ATOM 604 C CA . ALA A 1 81 ? 6.343 -12.185 4.579 1.00 92.38 81 ALA A CA 1
ATOM 605 C C . ALA A 1 81 ? 7.341 -12.777 3.572 1.00 92.38 81 ALA A C 1
ATOM 607 O O . ALA A 1 81 ? 7.213 -12.520 2.379 1.00 92.38 81 ALA A O 1
ATOM 608 N N . PHE A 1 82 ? 8.273 -13.630 4.014 1.00 94.94 82 PHE A N 1
ATOM 609 C CA . PHE A 1 82 ? 9.184 -14.346 3.115 1.00 94.94 82 PHE A CA 1
ATOM 610 C C . PHE A 1 82 ? 8.458 -15.355 2.226 1.00 94.94 82 PHE A C 1
ATOM 612 O O . PHE A 1 82 ? 8.702 -15.381 1.025 1.00 94.94 82 PHE A O 1
ATOM 619 N N . ALA A 1 83 ? 7.532 -16.140 2.780 1.00 93.00 83 ALA A N 1
ATOM 620 C CA . ALA A 1 83 ? 6.715 -17.058 1.994 1.00 93.00 83 ALA A CA 1
ATOM 621 C C . ALA A 1 83 ? 5.891 -16.300 0.941 1.00 93.00 83 ALA A C 1
ATOM 623 O O . ALA A 1 83 ? 5.838 -16.703 -0.218 1.00 93.00 83 ALA A O 1
ATOM 624 N N . GLY A 1 84 ? 5.299 -15.166 1.320 1.00 91.69 84 GLY A N 1
ATOM 625 C CA . GLY A 1 84 ? 4.594 -14.274 0.407 1.00 91.69 84 GLY A CA 1
ATOM 626 C C . GLY A 1 84 ? 5.509 -13.681 -0.662 1.00 91.69 84 GLY A C 1
ATOM 627 O O . GLY A 1 84 ? 5.141 -13.694 -1.827 1.00 91.69 84 GLY A O 1
ATOM 628 N N . LEU A 1 85 ? 6.725 -13.257 -0.306 1.00 94.38 85 LEU A N 1
ATOM 629 C CA . LEU A 1 85 ? 7.734 -12.799 -1.264 1.00 94.38 85 LEU A CA 1
ATOM 630 C C . LEU A 1 85 ? 8.080 -13.891 -2.284 1.00 94.38 85 LEU A C 1
ATOM 632 O O . LEU A 1 85 ? 8.100 -13.621 -3.482 1.00 94.38 85 LEU A O 1
ATOM 636 N N . THR A 1 86 ? 8.291 -15.130 -1.831 1.00 94.44 86 THR A N 1
ATOM 637 C CA . THR A 1 86 ? 8.504 -16.272 -2.728 1.00 94.44 86 THR A CA 1
ATOM 638 C C . THR A 1 86 ? 7.314 -16.466 -3.666 1.00 94.44 86 THR A C 1
ATOM 640 O O . THR A 1 86 ? 7.515 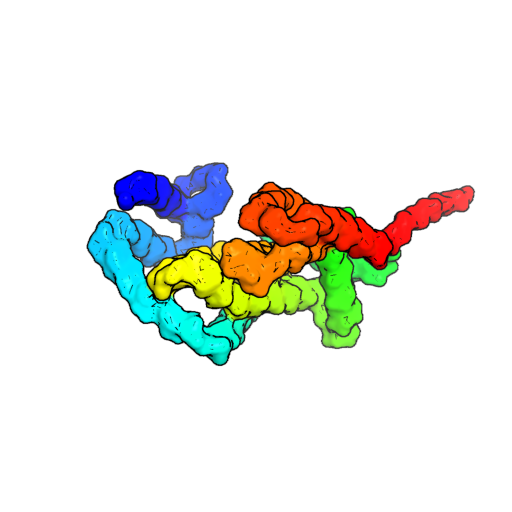-16.669 -4.861 1.00 94.44 86 THR A O 1
ATOM 643 N N . LEU A 1 87 ? 6.082 -16.351 -3.162 1.00 92.06 87 LEU A N 1
ATOM 644 C CA . LEU A 1 87 ? 4.876 -16.438 -3.989 1.00 92.06 87 LEU A CA 1
ATOM 645 C C . LEU A 1 87 ? 4.769 -15.285 -4.994 1.00 92.06 87 LEU A C 1
ATOM 647 O O . LEU A 1 87 ? 4.428 -15.534 -6.143 1.00 92.06 87 LEU A O 1
ATOM 651 N N . PHE A 1 88 ? 5.092 -14.050 -4.609 1.00 93.50 88 PHE A N 1
ATOM 652 C CA . PHE A 1 88 ? 5.062 -12.895 -5.510 1.00 93.50 88 PHE A CA 1
ATOM 653 C C . PHE A 1 88 ? 6.037 -13.050 -6.682 1.00 93.50 88 PHE A C 1
ATOM 655 O O . PHE A 1 88 ? 5.698 -12.729 -7.823 1.00 93.50 88 PHE A O 1
ATOM 662 N N . VAL A 1 89 ? 7.227 -13.593 -6.414 1.00 93.38 89 VAL A N 1
ATOM 663 C CA . VAL A 1 89 ? 8.231 -13.902 -7.443 1.00 93.38 89 VAL A CA 1
ATOM 664 C C . VAL A 1 89 ? 7.808 -15.104 -8.295 1.00 93.38 89 VAL A C 1
ATOM 666 O O . VAL A 1 89 ? 7.976 -15.095 -9.509 1.00 93.38 89 VAL A O 1
ATOM 669 N N . ALA A 1 90 ? 7.227 -16.145 -7.696 1.00 91.81 90 ALA A N 1
ATOM 670 C CA . ALA A 1 90 ? 6.781 -17.326 -8.439 1.00 91.81 90 ALA A CA 1
ATOM 671 C C . ALA A 1 90 ? 5.562 -17.043 -9.334 1.00 91.81 90 ALA A C 1
ATOM 673 O O . ALA A 1 90 ? 5.406 -17.659 -10.385 1.00 91.81 90 ALA A O 1
ATOM 674 N N . LEU A 1 91 ? 4.697 -16.118 -8.915 1.00 89.06 91 LEU A N 1
ATOM 675 C CA . LEU A 1 91 ? 3.449 -15.755 -9.592 1.00 89.06 91 LEU A CA 1
ATOM 676 C C . LEU A 1 91 ? 3.543 -14.400 -10.296 1.00 89.06 91 LEU A C 1
ATOM 678 O O . LEU A 1 91 ? 2.530 -13.723 -10.474 1.00 89.06 91 LEU A O 1
ATOM 682 N N . SER A 1 92 ? 4.755 -13.976 -10.653 1.00 88.50 92 SER A N 1
ATOM 683 C CA . SER A 1 92 ? 4.980 -12.670 -11.262 1.00 88.50 92 SER A CA 1
ATOM 684 C C . SER A 1 92 ? 4.180 -12.494 -12.546 1.00 88.50 92 SER A C 1
ATOM 686 O O . SER A 1 92 ? 4.110 -13.398 -13.379 1.00 88.50 92 SER A O 1
ATOM 688 N N . SER A 1 93 ? 3.594 -11.310 -12.720 1.00 83.00 93 SER A N 1
ATOM 689 C CA . SER A 1 93 ? 2.815 -11.001 -13.911 1.00 83.00 93 SER A CA 1
ATOM 690 C C . SER A 1 93 ? 3.694 -11.088 -15.157 1.00 83.00 93 SER A C 1
ATOM 692 O O . SER A 1 93 ? 4.708 -10.391 -15.282 1.00 83.00 93 SER A O 1
ATOM 694 N N . ALA A 1 94 ? 3.267 -11.936 -16.092 1.00 77.69 94 ALA A N 1
ATOM 695 C CA . ALA A 1 94 ? 3.862 -12.048 -17.417 1.00 77.69 94 ALA A CA 1
ATOM 696 C C . ALA A 1 94 ? 3.386 -10.932 -18.364 1.00 77.69 94 ALA A C 1
ATOM 698 O O . ALA A 1 94 ? 4.051 -10.649 -19.354 1.00 77.69 94 ALA A O 1
ATOM 699 N N . ALA A 1 95 ? 2.240 -10.304 -18.078 1.00 71.00 95 ALA A N 1
ATOM 700 C CA . ALA A 1 95 ? 1.645 -9.288 -18.938 1.00 71.00 95 ALA A CA 1
ATOM 701 C C . ALA A 1 95 ? 1.733 -7.891 -18.306 1.00 71.00 95 ALA A C 1
ATOM 703 O O . ALA A 1 95 ? 1.398 -7.695 -17.136 1.00 71.00 95 ALA A O 1
ATOM 704 N N . HIS A 1 96 ? 2.125 -6.909 -19.120 1.00 68.88 96 HIS A N 1
ATOM 705 C CA . HIS A 1 96 ? 2.143 -5.477 -18.782 1.00 68.88 96 HIS A CA 1
ATOM 706 C C . HIS A 1 96 ? 0.885 -4.739 -19.284 1.00 68.88 96 HIS A C 1
ATOM 708 O O . HIS A 1 96 ? 0.858 -3.515 -19.335 1.00 68.88 96 HIS A O 1
ATOM 714 N N . LEU A 1 97 ? -0.129 -5.485 -19.737 1.00 56.06 97 LEU A N 1
ATOM 715 C CA . LEU A 1 97 ? -1.109 -5.028 -20.733 1.00 56.06 97 LEU A CA 1
ATOM 716 C C . LEU A 1 97 ? -2.369 -4.346 -20.171 1.00 56.06 97 LEU A C 1
ATOM 718 O O . LEU A 1 97 ? -3.252 -4.004 -20.949 1.00 56.06 97 LEU A O 1
ATOM 722 N N . LEU A 1 98 ? -2.487 -4.160 -18.855 1.00 64.19 98 LEU A N 1
ATOM 723 C CA . LEU A 1 98 ? -3.710 -3.621 -18.238 1.00 64.19 98 LEU A CA 1
ATOM 724 C C . LEU A 1 98 ? -3.622 -2.135 -17.848 1.00 64.19 98 LEU A C 1
ATOM 726 O O . LEU A 1 98 ? -4.528 -1.641 -17.181 1.00 64.19 98 LEU A O 1
ATOM 730 N N . GLY A 1 99 ? -2.579 -1.409 -18.266 1.00 70.25 99 GLY A N 1
ATOM 731 C CA . GLY A 1 99 ? -2.421 -0.002 -17.891 1.00 70.25 99 GLY A CA 1
ATOM 732 C C . GLY A 1 99 ? -1.216 0.695 -18.514 1.00 70.25 99 GLY A C 1
ATOM 733 O O . GLY A 1 99 ? -0.787 0.365 -19.621 1.00 70.25 99 GLY A O 1
ATOM 734 N N . ASP A 1 100 ? -0.655 1.638 -17.760 1.00 84.00 100 ASP A N 1
ATOM 735 C CA . ASP A 1 100 ? 0.423 2.529 -18.199 1.00 84.00 100 ASP A CA 1
ATOM 736 C C . ASP A 1 100 ? 1.812 1.867 -18.094 1.00 84.00 100 ASP A C 1
ATOM 738 O O . ASP A 1 100 ? 2.836 2.503 -18.338 1.00 84.00 100 ASP A O 1
ATOM 742 N N . GLY A 1 101 ? 1.884 0.573 -17.762 1.00 89.19 101 GLY A N 1
ATOM 743 C CA . GLY A 1 101 ? 3.137 -0.153 -17.534 1.00 89.19 101 GLY A CA 1
ATOM 744 C C . GLY A 1 101 ? 4.146 -0.050 -18.685 1.00 89.19 101 GLY A C 1
ATOM 745 O O . GLY A 1 101 ? 5.335 0.137 -18.441 1.00 89.19 101 GLY A O 1
ATOM 746 N N . SER A 1 102 ? 3.699 -0.101 -1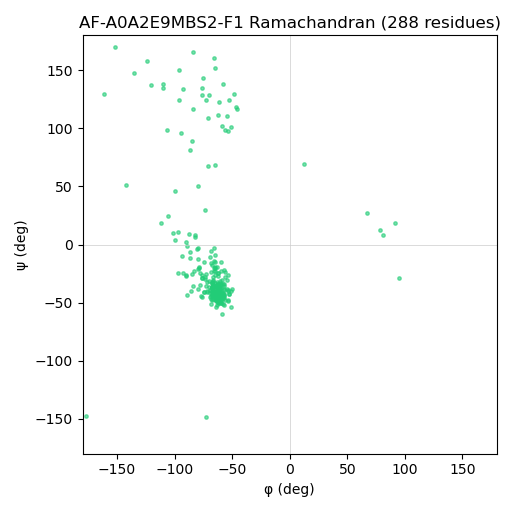9.945 1.00 89.44 102 SER A N 1
ATOM 747 C CA . SER A 1 102 ? 4.589 0.076 -21.108 1.00 89.44 102 SER A CA 1
ATOM 748 C C . SER A 1 102 ? 5.139 1.503 -21.219 1.00 89.44 102 SER A C 1
ATOM 750 O O . SER A 1 102 ? 6.309 1.690 -21.554 1.00 89.44 102 SER A O 1
ATOM 752 N N . MET A 1 103 ? 4.326 2.509 -20.886 1.00 89.31 103 MET A N 1
ATOM 753 C CA . MET A 1 103 ? 4.746 3.907 -20.798 1.00 89.31 103 MET A CA 1
ATOM 754 C C . MET A 1 103 ? 5.783 4.074 -19.682 1.00 89.31 103 MET A C 1
ATOM 756 O O . MET A 1 103 ? 6.862 4.598 -19.939 1.00 89.31 103 MET A O 1
ATOM 760 N N . LEU A 1 104 ? 5.520 3.533 -18.489 1.00 91.25 104 LEU A N 1
ATOM 761 C CA . LEU A 1 104 ? 6.433 3.578 -17.340 1.00 91.25 104 LEU A CA 1
ATOM 762 C C . LEU A 1 104 ? 7.790 2.916 -17.633 1.00 91.25 104 LEU A C 1
ATOM 764 O O . LEU A 1 104 ? 8.838 3.457 -17.270 1.00 91.25 104 LEU A O 1
ATOM 768 N N . LEU A 1 105 ? 7.784 1.765 -18.312 1.00 92.81 105 LEU A N 1
ATOM 769 C CA . LEU A 1 105 ? 9.001 1.062 -18.728 1.00 92.81 105 LEU A CA 1
ATOM 770 C C . LEU A 1 105 ? 9.851 1.872 -19.697 1.00 92.81 105 LEU A C 1
ATOM 772 O O . LEU A 1 105 ? 11.077 1.846 -19.602 1.00 92.81 105 LEU A O 1
ATOM 776 N N . ASN A 1 106 ? 9.207 2.572 -20.627 1.00 90.56 106 ASN A N 1
ATOM 777 C CA . ASN A 1 106 ? 9.900 3.421 -21.581 1.00 90.56 106 ASN A CA 1
ATOM 778 C C . ASN A 1 106 ? 10.397 4.702 -20.909 1.00 90.56 106 ASN A C 1
ATOM 780 O O . ASN A 1 106 ? 11.524 5.116 -21.157 1.00 90.56 106 ASN A O 1
ATOM 784 N N . GLU A 1 107 ? 9.614 5.313 -20.026 1.00 89.56 107 GLU A N 1
ATOM 785 C CA . GLU A 1 107 ? 9.973 6.567 -19.361 1.00 89.56 107 GLU A CA 1
ATOM 786 C C . GLU A 1 107 ? 11.146 6.423 -18.395 1.00 89.56 107 GLU A C 1
ATOM 788 O O . GLU A 1 107 ? 12.019 7.286 -18.375 1.00 89.56 107 GLU A O 1
ATOM 793 N N . LEU A 1 108 ? 11.215 5.343 -17.611 1.00 90.62 108 LEU A N 1
ATOM 794 C CA . LEU A 1 108 ? 12.215 5.217 -16.546 1.00 90.62 108 LEU A CA 1
ATOM 795 C C . LEU A 1 108 ? 13.675 5.318 -17.061 1.00 90.62 108 LEU A C 1
ATOM 797 O O . LEU A 1 108 ? 14.442 6.099 -16.492 1.00 90.62 108 LEU A O 1
ATOM 801 N N . PRO A 1 109 ? 14.077 4.653 -18.166 1.00 89.38 109 PRO A N 1
ATOM 802 C CA . PRO A 1 109 ? 15.382 4.878 -18.790 1.00 89.38 109 PRO A CA 1
ATOM 803 C C . PRO A 1 109 ? 15.562 6.249 -19.440 1.00 89.38 109 PRO A C 1
ATOM 805 O O . PRO A 1 109 ? 16.681 6.764 -19.449 1.00 89.38 109 PRO A O 1
ATOM 808 N N . HIS A 1 110 ? 14.501 6.847 -19.987 1.00 85.38 110 HIS A N 1
ATOM 809 C CA . HIS A 1 110 ? 14.578 8.182 -20.587 1.00 85.38 110 HIS A CA 1
ATOM 810 C C . HIS A 1 110 ? 14.773 9.267 -19.517 1.00 85.38 110 HIS A C 1
ATOM 812 O O . HIS A 1 110 ? 15.577 10.174 -19.718 1.00 85.38 110 HIS A O 1
ATOM 818 N N . ASN A 1 111 ? 14.146 9.118 -18.349 1.00 79.94 111 ASN A N 1
ATOM 819 C CA . ASN A 1 111 ? 14.267 10.020 -17.199 1.00 79.94 111 ASN A CA 1
ATOM 820 C C . ASN A 1 111 ? 15.655 9.999 -16.538 1.00 79.94 111 ASN A C 1
ATOM 822 O O . ASN A 1 111 ? 15.977 10.906 -15.779 1.00 79.94 111 ASN A O 1
ATOM 826 N N . LEU A 1 112 ? 16.481 8.976 -16.793 1.00 77.25 112 LEU A N 1
ATOM 827 C CA . LEU A 1 112 ? 17.901 9.008 -16.415 1.00 77.25 112 LEU A CA 1
ATOM 828 C C . LEU A 1 112 ? 18.752 9.843 -17.379 1.00 77.25 112 LEU A C 1
ATOM 830 O O . LEU A 1 112 ? 19.834 10.283 -17.006 1.00 77.25 112 LEU A O 1
ATOM 834 N N . ARG A 1 113 ? 18.309 10.004 -18.631 1.00 72.19 113 ARG A N 1
ATOM 835 C CA . ARG A 1 113 ? 19.075 10.667 -19.699 1.00 72.19 113 ARG A CA 1
ATOM 836 C C . ARG A 1 113 ? 18.691 12.129 -19.895 1.00 72.19 113 ARG A C 1
ATOM 838 O O . ARG A 1 113 ? 19.484 12.887 -20.441 1.00 72.19 113 ARG A O 1
ATOM 845 N N . LEU A 1 114 ? 17.471 12.495 -19.519 1.00 65.25 114 LEU A N 1
ATOM 846 C CA . LEU A 1 114 ? 16.932 13.840 -19.653 1.00 65.25 114 LEU A CA 1
ATOM 847 C C . LEU A 1 114 ? 16.784 14.467 -18.266 1.00 65.25 114 LEU A C 1
ATOM 849 O O . LEU A 1 114 ? 16.259 13.832 -17.357 1.00 65.25 114 LEU A O 1
ATOM 853 N N . ASP A 1 115 ? 17.147 15.744 -18.139 1.00 65.12 115 ASP A N 1
ATOM 854 C CA . ASP A 1 115 ? 16.932 16.531 -16.912 1.00 65.12 115 ASP A CA 1
ATOM 855 C C . ASP A 1 115 ? 15.437 16.811 -16.633 1.00 65.12 115 ASP A C 1
ATOM 857 O O . ASP A 1 115 ? 15.077 17.361 -15.593 1.00 65.12 115 ASP A O 1
ATOM 861 N N . ASN A 1 116 ? 14.541 16.423 -17.549 1.00 63.34 116 ASN A N 1
ATOM 862 C CA . ASN A 1 116 ? 13.100 16.606 -17.409 1.00 63.34 116 ASN A CA 1
ATOM 863 C C . ASN A 1 116 ? 12.483 15.456 -16.611 1.00 63.34 116 ASN A C 1
ATOM 865 O O . ASN A 1 116 ? 12.030 14.452 -17.158 1.00 63.34 116 ASN A O 1
ATOM 869 N N . PHE A 1 117 ? 12.457 15.631 -15.295 1.00 65.88 117 PHE A N 1
ATOM 870 C CA . PHE A 1 117 ? 11.823 14.712 -14.364 1.00 65.88 117 PHE A CA 1
ATOM 871 C C . PHE A 1 117 ? 10.290 14.867 -14.374 1.00 65.88 117 PHE A C 1
ATOM 873 O O . PHE A 1 117 ? 9.764 15.971 -14.226 1.00 65.88 117 PHE A O 1
ATOM 880 N N . ARG A 1 118 ? 9.552 13.758 -14.528 1.00 68.19 118 ARG A N 1
ATOM 881 C CA . ARG A 1 118 ? 8.080 13.749 -14.496 1.00 68.19 118 ARG A CA 1
ATOM 882 C C . ARG A 1 118 ? 7.568 13.997 -13.071 1.00 68.19 118 ARG A C 1
ATOM 884 O O . ARG A 1 118 ? 7.640 13.124 -12.210 1.00 68.19 118 ARG A O 1
ATOM 891 N N . VAL A 1 119 ? 6.995 15.179 -12.846 1.00 64.31 119 VAL A N 1
ATOM 892 C CA . VAL A 1 119 ? 6.394 15.628 -11.570 1.00 64.31 119 VAL A CA 1
ATOM 893 C C . VAL A 1 119 ? 4.879 15.483 -11.603 1.00 64.31 119 VAL A C 1
ATOM 895 O O . VAL A 1 119 ? 4.131 16.402 -11.271 1.00 64.31 119 VAL A O 1
ATOM 898 N N . ASP A 1 120 ? 4.403 14.340 -12.076 1.00 76.31 120 ASP A N 1
ATOM 899 C CA . ASP A 1 120 ? 2.969 14.101 -12.153 1.00 76.31 120 ASP A CA 1
ATOM 900 C C . ASP A 1 120 ? 2.400 13.859 -10.744 1.00 76.31 120 ASP A C 1
ATOM 902 O O . ASP A 1 120 ? 2.876 14.366 -9.731 1.00 76.31 120 ASP A O 1
ATOM 906 N N . ARG A 1 121 ? 1.355 13.043 -10.640 1.00 87.69 121 ARG A N 1
ATOM 907 C CA . ARG A 1 121 ? 0.622 12.785 -9.401 1.00 87.69 121 ARG A CA 1
ATOM 908 C C . ARG A 1 121 ? 1.445 12.060 -8.328 1.00 87.69 121 ARG A C 1
ATOM 910 O O . ARG A 1 121 ? 0.889 11.835 -7.260 1.00 87.69 121 ARG A O 1
ATOM 917 N N . ALA A 1 122 ? 2.696 11.671 -8.601 1.00 91.06 122 ALA A N 1
ATOM 918 C CA . ALA A 1 122 ? 3.516 10.785 -7.767 1.00 91.06 122 ALA A CA 1
ATOM 919 C C . ALA A 1 122 ? 5.021 11.167 -7.711 1.00 91.06 122 ALA A C 1
ATOM 921 O O . ALA A 1 122 ? 5.881 10.322 -7.976 1.00 91.06 122 ALA A O 1
ATOM 922 N N . PRO A 1 123 ? 5.379 12.428 -7.405 1.00 91.12 123 PRO A N 1
ATOM 923 C CA . PRO A 1 123 ? 6.726 12.953 -7.642 1.00 91.12 123 PRO A CA 1
ATOM 924 C C . PRO A 1 123 ? 7.822 12.256 -6.826 1.00 91.12 123 PRO A C 1
ATOM 926 O O . PRO A 1 123 ? 8.824 11.827 -7.394 1.00 91.12 123 PRO A O 1
ATOM 929 N N . LEU A 1 124 ? 7.635 12.070 -5.514 1.00 93.00 124 LEU A N 1
ATOM 930 C CA . LEU A 1 124 ? 8.635 11.385 -4.684 1.00 93.00 124 LEU A CA 1
ATOM 931 C C . LEU A 1 124 ? 8.807 9.927 -5.115 1.00 93.00 124 LEU A C 1
ATOM 933 O O . LEU A 1 124 ? 9.912 9.395 -5.091 1.00 93.00 124 LEU A O 1
ATOM 937 N N . LEU A 1 125 ? 7.721 9.277 -5.529 1.00 93.56 125 LEU A N 1
ATOM 938 C CA . LEU A 1 125 ? 7.766 7.881 -5.931 1.00 93.56 125 LEU A CA 1
ATOM 939 C C . LEU A 1 125 ? 8.538 7.687 -7.242 1.00 93.56 125 LEU A C 1
ATOM 941 O O . LEU A 1 125 ? 9.381 6.796 -7.324 1.00 93.56 125 LEU A O 1
ATOM 945 N N . PHE A 1 126 ? 8.296 8.529 -8.248 1.00 91.25 126 PHE A N 1
ATOM 946 C CA . PHE A 1 126 ? 9.081 8.492 -9.483 1.00 91.25 126 PHE A CA 1
ATOM 947 C C . PHE A 1 126 ? 10.563 8.761 -9.227 1.00 91.25 126 PHE A C 1
ATOM 949 O O . PHE A 1 126 ? 11.415 8.148 -9.868 1.00 91.25 126 PHE A O 1
ATOM 956 N N . TRP A 1 127 ? 10.874 9.624 -8.259 1.00 91.19 127 TRP A N 1
ATOM 957 C CA . TRP A 1 127 ? 12.250 9.929 -7.890 1.00 91.19 127 TRP A CA 1
ATOM 958 C C . TRP A 1 127 ? 12.899 8.702 -7.252 1.00 91.19 127 TRP A C 1
ATOM 960 O O . TRP A 1 127 ? 13.945 8.260 -7.711 1.00 91.19 127 TRP A O 1
ATOM 970 N N . LEU A 1 128 ? 12.221 8.062 -6.293 1.00 93.50 128 LEU A N 1
ATOM 971 C CA . LEU A 1 128 ? 12.685 6.819 -5.671 1.00 93.50 128 LEU A CA 1
ATOM 972 C C . LEU A 1 128 ? 12.909 5.699 -6.694 1.00 93.50 128 LEU A C 1
ATOM 974 O O . LEU A 1 128 ? 13.899 4.980 -6.602 1.00 93.50 128 LEU A O 1
ATOM 978 N N . LEU A 1 129 ? 12.015 5.545 -7.675 1.00 93.75 129 LEU A N 1
ATOM 979 C CA . LEU A 1 129 ? 12.164 4.553 -8.743 1.00 93.75 129 LEU A CA 1
ATOM 980 C C . LEU A 1 129 ? 13.344 4.869 -9.664 1.00 93.75 129 LEU A C 1
ATOM 982 O O . LEU A 1 129 ? 14.064 3.951 -10.054 1.00 93.75 129 LEU A O 1
ATOM 986 N N . ARG A 1 130 ? 13.569 6.149 -9.985 1.00 92.38 130 ARG A N 1
ATOM 987 C CA . ARG A 1 130 ? 14.736 6.600 -10.753 1.00 92.38 130 ARG A CA 1
ATOM 988 C C . ARG A 1 130 ? 16.034 6.297 -10.015 1.00 92.38 130 ARG A C 1
ATOM 990 O O . ARG A 1 130 ? 16.937 5.730 -10.618 1.00 92.38 130 ARG A O 1
ATOM 997 N N . GLU A 1 131 ? 16.114 6.641 -8.732 1.00 93.06 131 GLU A N 1
ATOM 998 C CA . GLU A 1 131 ? 17.297 6.364 -7.911 1.00 93.06 131 GLU A CA 1
ATOM 999 C C . GLU A 1 131 ? 17.511 4.860 -7.718 1.00 93.06 131 GLU A C 1
ATOM 1001 O O . GLU A 1 131 ? 18.630 4.364 -7.807 1.00 93.06 131 GLU A O 1
ATOM 1006 N N . LEU A 1 132 ? 16.439 4.085 -7.540 1.00 95.19 132 LEU A N 1
ATOM 1007 C CA . LEU A 1 132 ? 16.558 2.632 -7.523 1.00 95.19 132 LEU A CA 1
ATOM 1008 C C . LEU A 1 132 ? 17.096 2.116 -8.865 1.00 95.19 132 LEU A C 1
ATOM 1010 O O . LEU A 1 132 ? 17.978 1.261 -8.873 1.00 95.19 132 LEU A O 1
ATOM 1014 N N . TYR A 1 133 ? 16.600 2.639 -9.991 1.00 95.56 133 TYR A N 1
ATOM 1015 C CA . TYR A 1 133 ? 17.063 2.246 -11.320 1.00 95.56 133 TYR A CA 1
ATOM 1016 C C . TYR A 1 133 ? 18.528 2.619 -11.565 1.00 95.56 133 TYR A C 1
ATOM 1018 O O . TYR A 1 133 ? 19.277 1.781 -12.060 1.00 95.56 133 TYR A O 1
ATOM 1026 N N . SER A 1 134 ? 18.959 3.825 -11.178 1.00 94.19 134 SER A N 1
ATOM 1027 C CA . SER A 1 134 ? 20.348 4.282 -11.332 1.00 94.19 134 SER A CA 1
ATOM 1028 C C . SER A 1 134 ? 21.335 3.396 -10.568 1.00 94.19 134 SER A C 1
ATOM 1030 O O . SER A 1 134 ? 22.440 3.151 -11.048 1.00 94.19 134 SER A O 1
ATOM 1032 N N . VAL A 1 135 ? 20.916 2.855 -9.419 1.00 96.06 135 VAL A N 1
ATOM 1033 C CA . VAL A 1 135 ? 21.714 1.918 -8.621 1.00 96.06 135 VAL A CA 1
ATOM 1034 C C . VAL A 1 135 ? 21.763 0.527 -9.251 1.00 96.06 135 VAL A C 1
ATOM 1036 O O . VAL A 1 135 ? 22.818 -0.101 -9.241 1.00 96.06 135 VAL A O 1
ATOM 1039 N N . VAL A 1 136 ? 20.651 0.014 -9.789 1.00 96.25 136 VAL A N 1
ATOM 1040 C CA . VAL A 1 136 ? 20.591 -1.382 -10.263 1.00 96.25 136 VAL A CA 1
ATOM 1041 C C . VAL A 1 136 ? 20.991 -1.572 -11.730 1.00 96.25 136 VAL A C 1
ATOM 1043 O O . VAL A 1 136 ? 21.469 -2.646 -12.097 1.00 96.25 136 VAL A O 1
ATOM 1046 N N . GLN A 1 137 ? 20.833 -0.550 -12.572 1.00 96.38 137 GLN A N 1
ATOM 1047 C CA . GLN A 1 137 ? 21.132 -0.612 -14.006 1.00 96.38 137 GLN A CA 1
ATOM 1048 C C . GLN A 1 137 ? 22.602 -0.949 -14.327 1.00 96.38 137 GLN A C 1
ATOM 1050 O O . GLN A 1 137 ? 22.817 -1.745 -15.246 1.00 96.38 137 GLN A O 1
ATOM 1055 N N . PRO A 1 138 ? 23.616 -0.465 -13.576 1.00 96.75 138 PRO A N 1
ATOM 1056 C CA . PRO A 1 138 ? 25.012 -0.868 -13.773 1.00 96.75 138 PRO A CA 1
ATOM 1057 C C . PRO A 1 138 ? 25.263 -2.373 -13.598 1.00 96.75 138 PRO A C 1
ATOM 1059 O O . PRO A 1 138 ? 26.222 -2.902 -14.153 1.00 96.75 138 PRO A O 1
ATOM 1062 N N . PHE A 1 139 ? 24.389 -3.079 -12.871 1.00 97.12 139 PHE A N 1
ATOM 1063 C CA . PHE A 1 139 ? 24.439 -4.536 -12.704 1.00 97.12 139 PHE A CA 1
ATOM 1064 C C . PHE A 1 139 ? 23.686 -5.296 -13.811 1.00 97.12 139 PHE A C 1
ATOM 1066 O O . PHE A 1 139 ? 23.478 -6.502 -13.703 1.00 97.12 139 PHE A O 1
ATOM 1073 N N . GLY A 1 140 ? 23.249 -4.606 -14.870 1.00 96.75 140 GLY A N 1
ATOM 1074 C CA . GLY A 1 140 ? 22.513 -5.191 -15.992 1.00 96.75 140 GLY A CA 1
ATOM 1075 C C . GLY A 1 140 ? 21.017 -5.393 -15.737 1.00 96.75 140 GLY A C 1
ATOM 1076 O O . GLY A 1 140 ? 20.344 -6.015 -16.560 1.00 96.75 140 GLY A O 1
ATOM 1077 N N . LEU A 1 141 ? 20.473 -4.880 -14.626 1.00 96.88 141 LEU A N 1
ATOM 1078 C CA . LEU A 1 141 ? 19.037 -4.949 -14.351 1.00 96.88 141 LEU A CA 1
ATOM 1079 C C . LEU A 1 141 ? 18.265 -3.924 -15.194 1.00 96.88 141 LEU A C 1
ATOM 1081 O O . LEU A 1 141 ? 18.656 -2.765 -15.323 1.00 96.88 141 LEU A O 1
ATOM 1085 N N . THR A 1 142 ? 17.156 -4.369 -15.782 1.00 96.06 142 THR A N 1
ATOM 1086 C CA . THR A 1 142 ? 16.297 -3.556 -16.652 1.00 96.06 142 THR A CA 1
ATOM 1087 C C . THR A 1 142 ? 15.298 -2.725 -15.843 1.00 96.06 142 THR A C 1
ATOM 1089 O O . THR A 1 142 ? 15.040 -3.014 -14.675 1.00 96.06 142 THR A O 1
ATOM 1092 N N . ALA A 1 143 ? 14.663 -1.734 -16.479 1.00 94.94 143 ALA A N 1
ATOM 1093 C CA . ALA A 1 143 ? 13.559 -0.980 -15.874 1.00 94.94 143 ALA A CA 1
ATOM 1094 C C . ALA A 1 143 ? 12.427 -1.899 -15.373 1.00 94.94 143 ALA A C 1
ATOM 1096 O O . ALA A 1 143 ? 11.876 -1.687 -14.295 1.00 94.94 143 ALA A O 1
ATOM 1097 N N . GLU A 1 144 ? 12.123 -2.969 -16.114 1.00 95.25 144 GLU A N 1
ATOM 1098 C CA . GLU A 1 144 ? 11.159 -3.993 -15.699 1.00 95.25 144 GLU A CA 1
ATOM 1099 C C . GLU A 1 144 ? 11.587 -4.689 -14.408 1.00 95.25 144 GLU A C 1
ATOM 1101 O O . GLU A 1 144 ? 10.785 -4.812 -13.480 1.00 95.25 144 GLU A O 1
ATOM 1106 N N . ALA A 1 145 ? 12.852 -5.105 -14.317 1.00 95.88 145 ALA A N 1
ATOM 1107 C CA . ALA A 1 145 ? 13.383 -5.702 -13.100 1.00 95.88 145 ALA A CA 1
ATOM 1108 C C . ALA A 1 145 ? 13.303 -4.724 -11.917 1.00 95.88 145 ALA A C 1
ATOM 1110 O O . ALA A 1 145 ? 12.944 -5.134 -10.815 1.00 95.88 145 ALA A O 1
ATOM 1111 N N . THR A 1 146 ? 13.551 -3.431 -12.140 1.00 96.25 146 THR A N 1
ATOM 1112 C CA . THR A 1 146 ? 13.407 -2.388 -11.115 1.00 96.25 146 THR A CA 1
ATOM 1113 C C . THR A 1 146 ? 11.980 -2.270 -10.598 1.00 96.25 146 THR A C 1
ATOM 1115 O O . THR A 1 146 ? 11.772 -2.320 -9.385 1.00 96.25 146 THR A O 1
ATOM 1118 N N . PHE A 1 147 ? 10.988 -2.168 -11.487 1.00 95.31 147 PHE A N 1
ATOM 1119 C CA . PHE A 1 147 ? 9.580 -2.120 -11.083 1.00 95.31 147 PHE A CA 1
ATOM 1120 C C . PHE A 1 147 ? 9.149 -3.394 -10.354 1.00 95.31 147 PHE A C 1
ATOM 1122 O O . PHE A 1 147 ? 8.436 -3.319 -9.353 1.00 95.31 147 PHE A O 1
ATOM 1129 N N . ARG A 1 148 ? 9.625 -4.563 -10.796 1.00 95.38 148 ARG A N 1
ATOM 1130 C CA . ARG A 1 148 ? 9.370 -5.836 -10.114 1.00 95.38 148 ARG A CA 1
ATOM 1131 C C . ARG A 1 148 ? 9.955 -5.860 -8.707 1.00 95.38 148 ARG A C 1
ATOM 1133 O O . ARG A 1 148 ? 9.232 -6.166 -7.766 1.00 95.38 148 ARG A O 1
ATOM 1140 N N . LEU A 1 149 ? 11.224 -5.482 -8.542 1.00 96.06 149 LEU A N 1
ATOM 1141 C CA . LEU A 1 149 ? 11.874 -5.390 -7.230 1.00 96.06 149 LEU A CA 1
ATOM 1142 C C . LEU A 1 149 ? 11.124 -4.432 -6.300 1.00 96.06 149 LEU A C 1
ATOM 1144 O O . LEU A 1 149 ? 10.863 -4.772 -5.148 1.00 96.06 149 LEU A O 1
ATOM 1148 N N . TYR A 1 150 ? 10.725 -3.271 -6.815 1.00 96.19 150 TYR A N 1
ATOM 1149 C CA . TYR A 1 150 ? 9.905 -2.302 -6.095 1.00 96.19 150 TYR A CA 1
ATOM 1150 C C . TYR A 1 150 ? 8.541 -2.880 -5.669 1.00 96.19 150 TYR A C 1
ATOM 1152 O O . TYR A 1 150 ? 8.130 -2.722 -4.515 1.00 96.19 150 TYR A O 1
ATOM 1160 N N . SER A 1 151 ? 7.857 -3.586 -6.572 1.00 95.44 151 SER A N 1
ATOM 1161 C CA . SER A 1 151 ? 6.576 -4.253 -6.314 1.00 95.44 151 SER A CA 1
ATOM 1162 C C . SER A 1 151 ? 6.716 -5.334 -5.230 1.00 95.44 151 SER A C 1
ATOM 1164 O O . SER A 1 151 ? 5.967 -5.318 -4.248 1.00 95.44 151 SER A O 1
ATOM 1166 N N . TYR A 1 152 ? 7.739 -6.191 -5.322 1.00 96.50 152 TYR A N 1
ATOM 1167 C CA . TYR A 1 152 ? 8.034 -7.225 -4.325 1.00 96.50 152 TYR A CA 1
ATOM 1168 C C . TYR A 1 152 ? 8.376 -6.640 -2.958 1.00 96.50 152 TYR A C 1
ATOM 1170 O O . TYR A 1 152 ? 7.851 -7.096 -1.943 1.00 96.50 152 TYR A O 1
ATOM 1178 N N . ALA A 1 153 ? 9.236 -5.620 -2.919 1.00 96.75 153 ALA A N 1
ATOM 1179 C CA . ALA A 1 153 ? 9.625 -4.957 -1.681 1.00 96.75 153 ALA A CA 1
ATOM 1180 C C . ALA A 1 153 ? 8.414 -4.302 -1.001 1.00 96.75 153 ALA A C 1
ATOM 1182 O O . ALA A 1 153 ? 8.230 -4.439 0.212 1.00 96.75 153 ALA A O 1
ATOM 1183 N N . SER A 1 154 ? 7.544 -3.662 -1.788 1.00 96.50 154 SER A N 1
ATOM 1184 C CA . SER A 1 154 ? 6.292 -3.083 -1.299 1.00 96.50 154 SER A CA 1
ATOM 1185 C C . SER A 1 154 ? 5.380 -4.155 -0.702 1.00 96.50 154 SER A C 1
ATOM 1187 O O . SER A 1 154 ? 4.874 -3.965 0.404 1.00 96.50 154 SER A O 1
ATOM 1189 N N . GLY A 1 155 ? 5.225 -5.299 -1.374 1.00 95.31 155 GLY A N 1
ATOM 1190 C CA . GLY A 1 155 ? 4.424 -6.421 -0.882 1.00 95.31 155 GLY A CA 1
ATOM 1191 C C . GLY A 1 155 ? 4.993 -7.088 0.362 1.00 95.31 155 GLY A C 1
ATOM 1192 O O . GLY A 1 155 ? 4.253 -7.414 1.288 1.00 95.31 155 GLY A O 1
ATOM 1193 N N . PHE A 1 156 ? 6.313 -7.252 0.431 1.00 95.75 156 PHE A N 1
ATOM 1194 C CA . PHE A 1 156 ? 6.980 -7.765 1.624 1.00 95.75 156 PHE A CA 1
ATOM 1195 C C . PHE A 1 156 ? 6.717 -6.851 2.828 1.00 95.75 156 PHE A C 1
ATOM 1197 O O . PHE A 1 156 ? 6.269 -7.314 3.879 1.00 95.75 156 PHE A O 1
ATOM 1204 N N . ALA A 1 157 ? 6.897 -5.538 2.654 1.00 96.06 157 ALA A N 1
ATOM 1205 C CA . ALA A 1 157 ? 6.574 -4.552 3.680 1.00 96.06 157 ALA A CA 1
ATOM 1206 C C . ALA A 1 157 ? 5.074 -4.551 4.036 1.00 96.06 157 ALA A C 1
ATOM 1208 O O . ALA A 1 157 ? 4.726 -4.459 5.214 1.00 96.06 157 ALA A O 1
ATOM 1209 N N . TYR A 1 158 ? 4.183 -4.721 3.053 1.00 95.44 158 TYR A N 1
ATOM 1210 C CA . TYR A 1 158 ? 2.742 -4.852 3.280 1.00 95.44 158 TYR A CA 1
ATOM 1211 C C . TYR A 1 158 ? 2.434 -6.029 4.212 1.00 95.44 158 TYR A C 1
ATOM 1213 O O . TYR A 1 158 ? 1.767 -5.851 5.231 1.00 95.44 158 TYR A O 1
ATOM 1221 N N . LEU A 1 159 ? 2.971 -7.219 3.924 1.00 93.69 159 LEU A N 1
ATOM 1222 C CA . LEU A 1 159 ? 2.751 -8.422 4.734 1.00 93.69 159 LEU A CA 1
ATOM 1223 C C . LEU A 1 159 ? 3.283 -8.276 6.165 1.00 93.69 159 LEU A C 1
ATOM 1225 O O . LEU A 1 159 ? 2.633 -8.735 7.108 1.00 93.69 159 LEU A O 1
ATOM 1229 N N . LEU A 1 160 ? 4.413 -7.587 6.350 1.00 93.56 160 LEU A N 1
ATOM 1230 C CA . LEU A 1 160 ? 4.920 -7.257 7.684 1.00 93.56 160 LEU A CA 1
ATOM 1231 C C . LEU A 1 160 ? 3.961 -6.346 8.467 1.00 93.56 160 LEU A C 1
ATOM 1233 O O . LEU A 1 160 ? 3.869 -6.471 9.689 1.00 93.56 160 LEU A O 1
ATOM 1237 N N . LEU A 1 161 ? 3.225 -5.465 7.783 1.00 93.94 161 LEU A N 1
ATOM 1238 C CA . LEU A 1 161 ? 2.277 -4.526 8.390 1.00 93.94 161 LEU A CA 1
ATOM 1239 C C . LEU A 1 161 ? 0.883 -5.116 8.639 1.00 93.94 161 LEU A C 1
ATOM 1241 O O . LEU A 1 161 ? 0.195 -4.665 9.558 1.00 93.94 161 LEU A O 1
ATOM 1245 N N . VAL A 1 162 ? 0.462 -6.144 7.893 1.00 92.38 162 VAL A N 1
ATOM 1246 C CA . VAL A 1 162 ? -0.868 -6.766 8.052 1.00 92.38 162 VAL A CA 1
ATOM 1247 C C . VAL A 1 162 ? -1.120 -7.184 9.500 1.00 92.38 162 VAL A C 1
ATOM 1249 O O . VAL A 1 162 ? -2.165 -6.865 10.070 1.00 92.38 162 VAL A O 1
ATOM 1252 N N . PHE A 1 163 ? -0.166 -7.866 10.134 1.00 88.81 163 PHE A N 1
ATOM 1253 C CA . PHE A 1 163 ? -0.332 -8.375 11.497 1.00 88.81 163 PHE A CA 1
ATOM 1254 C C . PHE A 1 163 ? -0.404 -7.284 12.571 1.00 88.81 163 PHE A C 1
ATOM 1256 O O . PHE A 1 163 ? -1.344 -7.327 13.371 1.00 88.81 163 PHE A O 1
ATOM 1263 N N . PRO A 1 164 ? 0.528 -6.312 12.648 1.00 91.44 164 PRO A N 1
ATOM 1264 C CA . PRO A 1 164 ? 0.424 -5.245 13.634 1.00 91.44 164 PRO A CA 1
ATOM 1265 C C . PRO A 1 164 ? -0.829 -4.384 13.432 1.00 91.44 164 PRO A C 1
ATOM 1267 O O . PRO A 1 164 ? -1.469 -4.038 14.425 1.00 91.44 164 PRO A O 1
ATOM 1270 N N . VAL A 1 165 ? -1.257 -4.126 12.189 1.00 93.12 165 VAL A N 1
ATOM 1271 C CA . VAL A 1 165 ? -2.533 -3.439 11.910 1.00 93.12 165 VAL A CA 1
ATOM 1272 C C . VAL A 1 165 ? -3.709 -4.254 12.416 1.00 93.12 165 VAL A C 1
ATOM 1274 O O . VAL A 1 165 ? -4.565 -3.730 13.120 1.00 93.12 165 VAL A O 1
ATOM 1277 N N . SER A 1 166 ? -3.734 -5.548 12.118 1.00 90.38 166 SER A N 1
ATOM 1278 C CA . SER A 1 166 ? -4.808 -6.448 12.537 1.00 90.38 166 SER A CA 1
ATOM 1279 C C . SER A 1 166 ? -4.943 -6.502 14.061 1.00 90.38 166 SER A C 1
ATOM 1281 O O . SER A 1 166 ? -6.047 -6.397 14.595 1.00 90.38 166 SER A O 1
ATOM 1283 N N . ARG A 1 167 ? -3.820 -6.559 14.790 1.00 88.00 167 ARG A N 1
ATOM 1284 C CA . ARG A 1 167 ? -3.794 -6.467 16.263 1.00 88.00 167 ARG A CA 1
ATOM 1285 C C . ARG A 1 167 ? -4.202 -5.082 16.777 1.00 88.00 167 ARG A C 1
ATOM 1287 O O . ARG A 1 167 ? -4.781 -4.961 17.857 1.00 88.00 167 ARG A O 1
ATOM 1294 N N . ALA A 1 168 ? -3.883 -4.026 16.031 1.00 90.81 168 ALA A N 1
ATOM 1295 C CA . ALA A 1 168 ? -4.243 -2.655 16.378 1.00 90.81 168 ALA A CA 1
ATOM 1296 C C . ALA A 1 168 ? -5.728 -2.332 16.096 1.00 90.81 168 ALA A C 1
ATOM 1298 O O . ALA A 1 168 ? -6.332 -1.513 16.792 1.00 90.81 168 ALA A O 1
ATOM 1299 N N . ALA A 1 169 ? -6.338 -2.989 15.113 1.00 89.38 169 ALA A N 1
ATOM 1300 C CA . ALA A 1 169 ? -7.735 -2.805 14.737 1.00 89.38 169 ALA A CA 1
ATOM 1301 C C . ALA A 1 169 ? -8.675 -3.684 15.577 1.00 89.38 169 ALA A C 1
ATOM 1303 O O . ALA A 1 169 ? -9.733 -3.231 16.014 1.00 89.38 169 ALA A O 1
ATOM 1304 N N . GLY A 1 170 ? -8.278 -4.929 15.857 1.00 82.94 170 GLY A N 1
ATOM 1305 C CA . GLY A 1 170 ? -9.038 -5.845 16.701 1.00 82.94 170 GLY A CA 1
ATOM 1306 C C . GLY A 1 170 ? -8.974 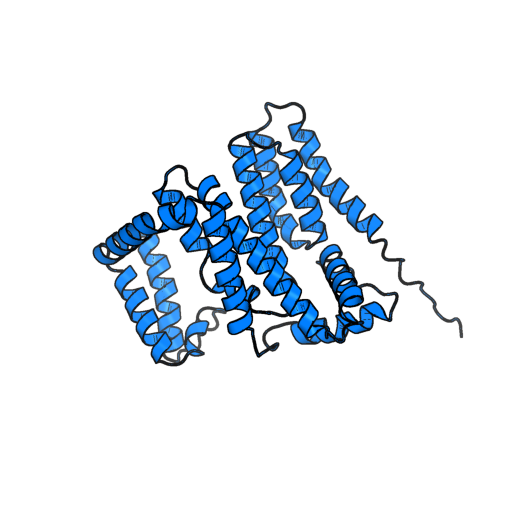-5.462 18.180 1.00 82.94 170 GLY A C 1
ATOM 1307 O O . GLY A 1 170 ? -7.890 -5.368 18.752 1.00 82.94 170 GLY A O 1
ATOM 1308 N N . LYS A 1 171 ? -10.136 -5.271 18.819 1.00 74.19 171 LYS A N 1
ATOM 1309 C CA . LYS A 1 171 ? -10.238 -5.192 20.292 1.00 74.19 171 LYS A CA 1
ATOM 1310 C C . LYS A 1 171 ? -10.127 -6.571 20.951 1.00 74.19 171 LYS A C 1
ATOM 1312 O O . LYS A 1 171 ? -9.647 -6.680 22.071 1.00 74.19 171 LYS A O 1
ATOM 1317 N N . GLU A 1 172 ? -10.540 -7.608 20.227 1.00 73.88 172 GLU A N 1
ATOM 1318 C CA . GLU A 1 172 ? -10.549 -9.008 20.651 1.00 73.88 172 GLU A CA 1
ATOM 1319 C C . GLU A 1 172 ? -9.754 -9.866 19.658 1.00 73.88 172 GLU A C 1
ATOM 1321 O O . GLU A 1 172 ? -9.607 -9.497 18.486 1.00 73.88 172 GLU A O 1
ATOM 1326 N N . LEU A 1 173 ? -9.279 -11.037 20.106 1.00 63.34 173 LEU A N 1
ATOM 1327 C CA . LEU A 1 173 ? -8.493 -11.973 19.286 1.00 63.34 173 LEU A CA 1
ATOM 1328 C C . LEU A 1 173 ? -9.199 -12.336 17.966 1.00 63.34 173 LEU A C 1
ATOM 1330 O O . LEU A 1 173 ? -8.549 -12.400 16.923 1.00 63.34 173 LEU A O 1
ATOM 1334 N N . GLY A 1 174 ? -10.526 -12.509 17.993 1.00 66.69 174 GLY A N 1
ATOM 1335 C CA . GLY A 1 174 ? -11.324 -12.803 16.799 1.00 66.69 174 GLY A CA 1
ATOM 1336 C C . GLY A 1 174 ? -11.476 -11.614 15.842 1.00 66.69 174 GLY A C 1
ATOM 1337 O O . GLY A 1 174 ? -11.489 -11.797 14.629 1.00 66.69 174 GLY A O 1
ATOM 1338 N N . GLY A 1 175 ? -11.518 -10.383 16.361 1.00 78.50 175 GLY A N 1
ATOM 1339 C CA . GLY A 1 175 ? -11.635 -9.180 15.532 1.00 78.50 175 GLY A CA 1
ATOM 1340 C C . GLY A 1 175 ? -10.373 -8.910 14.713 1.00 78.50 175 GLY A C 1
ATOM 1341 O O . GLY A 1 175 ? -10.455 -8.599 13.529 1.00 78.50 175 GLY A O 1
ATOM 1342 N N . GLY A 1 176 ? -9.194 -9.088 15.318 1.00 81.81 176 GLY A N 1
ATOM 1343 C CA . GLY A 1 176 ? -7.928 -8.933 14.597 1.00 81.81 176 GLY A CA 1
ATOM 1344 C C . GLY A 1 176 ? -7.735 -10.007 13.528 1.00 81.81 176 GLY A C 1
ATOM 1345 O O . GLY A 1 176 ? -7.252 -9.717 12.438 1.00 81.81 176 GLY A O 1
ATOM 1346 N N . ALA A 1 177 ? -8.186 -11.232 13.808 1.00 78.94 177 ALA A N 1
ATOM 1347 C CA . ALA A 1 177 ? -8.156 -12.323 12.846 1.00 78.94 177 ALA A CA 1
ATOM 1348 C C . ALA A 1 177 ? -8.894 -11.979 11.548 1.00 78.94 177 ALA A C 1
ATOM 1350 O O . ALA A 1 177 ? -8.364 -12.142 10.449 1.00 78.94 177 ALA A O 1
ATOM 1351 N N . LEU A 1 178 ? -10.103 -11.446 11.704 1.00 80.44 178 LEU A N 1
ATOM 1352 C CA . LEU A 1 178 ? -10.956 -11.067 10.594 1.00 80.44 178 LEU A CA 1
ATOM 1353 C C . LEU A 1 178 ? -10.328 -9.956 9.743 1.00 80.44 178 LEU A C 1
ATOM 1355 O O . LEU A 1 178 ? -10.335 -10.048 8.519 1.00 80.44 178 LEU A O 1
ATOM 1359 N N . VAL A 1 179 ? -9.726 -8.946 10.378 1.00 86.62 179 VAL A N 1
ATOM 1360 C CA . VAL A 1 179 ? -9.019 -7.868 9.666 1.00 86.62 179 VAL A CA 1
ATOM 1361 C C . VAL A 1 179 ? -7.876 -8.426 8.817 1.00 86.62 179 VAL A C 1
ATOM 1363 O O . VAL A 1 179 ? -7.771 -8.069 7.648 1.00 86.62 179 VAL A O 1
ATOM 1366 N N . ALA A 1 180 ? -7.070 -9.349 9.350 1.00 85.31 180 ALA A N 1
ATOM 1367 C CA . ALA A 1 180 ? -5.981 -9.959 8.586 1.00 85.31 180 ALA A CA 1
ATOM 1368 C C . ALA A 1 180 ? -6.503 -10.707 7.351 1.00 85.31 180 ALA A C 1
ATOM 1370 O O . ALA A 1 180 ? -5.957 -10.559 6.261 1.00 85.31 180 ALA A O 1
ATOM 1371 N N . VAL A 1 181 ? -7.593 -11.465 7.504 1.00 82.69 181 VAL A N 1
ATOM 1372 C CA . VAL A 1 181 ? -8.232 -12.194 6.398 1.00 82.69 181 VAL A CA 1
ATOM 1373 C C . VAL A 1 181 ? -8.746 -11.250 5.315 1.00 82.69 181 VAL A C 1
ATOM 1375 O O . VAL A 1 181 ? -8.681 -11.611 4.149 1.00 82.69 181 VAL A O 1
ATOM 1378 N N . PHE A 1 182 ? -9.216 -10.052 5.674 1.00 84.00 182 PHE A N 1
ATOM 1379 C CA . PHE A 1 182 ? -9.651 -9.032 4.713 1.00 84.00 182 PHE A CA 1
ATOM 1380 C C . PHE A 1 182 ? -8.507 -8.247 4.061 1.00 84.00 182 PHE A C 1
ATOM 1382 O O . PHE A 1 182 ? -8.719 -7.676 2.996 1.00 84.00 182 PHE A O 1
ATOM 1389 N N . LEU A 1 183 ? -7.314 -8.223 4.660 1.00 87.38 183 LEU A N 1
ATOM 1390 C CA . LEU A 1 183 ? -6.129 -7.561 4.094 1.00 87.38 183 LEU A CA 1
ATOM 1391 C C . LEU A 1 183 ? -5.280 -8.488 3.207 1.00 87.38 183 LEU A C 1
ATOM 1393 O O . LEU A 1 183 ? -4.610 -8.029 2.291 1.00 87.38 183 LEU A O 1
ATOM 1397 N N . LEU A 1 184 ? -5.315 -9.797 3.458 1.00 85.00 184 LEU A N 1
ATOM 1398 C CA . LEU A 1 184 ? -4.641 -10.820 2.653 1.00 85.00 184 LEU A CA 1
ATOM 1399 C C . LEU A 1 184 ? -5.339 -11.291 1.346 1.00 85.00 184 LEU A C 1
ATOM 1401 O O . LEU A 1 184 ? -4.727 -12.112 0.662 1.00 85.00 184 LEU A O 1
ATOM 1405 N N . PRO A 1 185 ? -6.560 -10.874 0.937 1.00 74.62 185 PRO A N 1
ATOM 1406 C CA . PRO A 1 185 ? -7.161 -11.360 -0.300 1.00 74.62 185 PRO A CA 1
ATOM 1407 C C . PRO A 1 185 ? -6.407 -10.941 -1.574 1.00 74.62 185 PRO A C 1
ATOM 1409 O O . PRO A 1 185 ? -5.687 -9.937 -1.589 1.00 74.62 185 PRO A O 1
ATOM 1412 N N . PRO A 1 186 ? -6.639 -11.663 -2.689 1.00 62.75 186 PRO A N 1
ATOM 1413 C CA . PRO A 1 186 ? -5.813 -11.591 -3.895 1.00 62.75 186 PRO A CA 1
ATOM 1414 C C . PRO A 1 186 ? -5.746 -10.218 -4.564 1.00 62.75 186 PRO A C 1
ATOM 1416 O O . PRO A 1 186 ? -4.714 -9.895 -5.136 1.00 62.75 186 PRO A O 1
ATOM 1419 N N . ALA A 1 187 ? -6.804 -9.402 -4.491 1.00 62.38 187 ALA A N 1
ATOM 1420 C CA . ALA A 1 187 ? -6.854 -8.123 -5.206 1.00 62.38 187 ALA A CA 1
ATOM 1421 C C . ALA A 1 187 ? -5.737 -7.157 -4.769 1.00 62.38 187 ALA A C 1
ATOM 1423 O O . ALA A 1 187 ? -5.152 -6.469 -5.599 1.00 62.38 187 ALA A O 1
ATOM 1424 N N . CYS A 1 188 ? -5.388 -7.147 -3.479 1.00 66.31 188 CYS A N 1
ATOM 1425 C CA . CYS A 1 188 ? -4.249 -6.368 -2.991 1.00 66.31 188 CYS A CA 1
ATOM 1426 C C . CYS A 1 188 ? -2.918 -7.064 -3.295 1.00 66.31 188 CYS A C 1
ATOM 1428 O O . CYS A 1 188 ? -1.935 -6.396 -3.597 1.00 66.31 188 CYS A O 1
ATOM 1430 N N . LEU A 1 189 ? -2.887 -8.400 -3.252 1.00 75.38 189 LEU A N 1
ATOM 1431 C CA . LEU A 1 189 ? -1.662 -9.174 -3.453 1.00 75.38 189 LEU A CA 1
ATOM 1432 C C . LEU A 1 189 ? -1.187 -9.214 -4.911 1.00 75.38 189 LEU A C 1
ATOM 1434 O O . LEU A 1 189 ? 0.014 -9.291 -5.148 1.00 75.38 189 LEU A O 1
ATOM 1438 N N . GLN A 1 190 ? -2.095 -9.100 -5.882 1.00 82.25 190 GLN A N 1
ATOM 1439 C CA . GLN A 1 190 ? -1.755 -9.048 -7.308 1.00 82.25 190 GLN A CA 1
ATOM 1440 C C . GLN A 1 190 ? -0.834 -7.869 -7.646 1.00 82.25 190 GLN A C 1
ATOM 1442 O O . GLN A 1 190 ? 0.059 -8.016 -8.478 1.00 82.25 190 GLN A O 1
ATOM 1447 N N . LEU A 1 191 ? -0.982 -6.735 -6.949 1.00 81.81 191 LEU A N 1
ATOM 1448 C CA . LEU A 1 191 ? -0.104 -5.569 -7.110 1.00 81.81 191 LEU A CA 1
ATOM 1449 C C . LEU A 1 191 ? 1.352 -5.874 -6.749 1.00 81.81 191 LEU A C 1
ATOM 1451 O O . LEU A 1 191 ? 2.262 -5.195 -7.221 1.00 81.81 191 LEU A O 1
ATOM 1455 N N . PHE A 1 192 ? 1.577 -6.877 -5.905 1.00 90.19 192 PHE A N 1
ATOM 1456 C CA . PHE A 1 192 ? 2.899 -7.251 -5.423 1.00 90.19 192 PHE A CA 1
ATOM 1457 C C . PHE A 1 192 ? 3.545 -8.351 -6.259 1.00 90.19 192 PHE A C 1
ATOM 1459 O O . PHE A 1 192 ? 4.735 -8.588 -6.107 1.00 90.19 192 PHE A O 1
ATOM 1466 N N . CYS A 1 193 ? 2.811 -8.993 -7.172 1.00 91.31 193 CYS A N 1
ATOM 1467 C CA . CYS A 1 193 ? 3.334 -10.015 -8.078 1.00 91.31 193 CYS A CA 1
ATOM 1468 C C . CYS A 1 193 ? 4.084 -9.394 -9.268 1.00 91.31 193 CYS A C 1
ATOM 1470 O O . CYS A 1 193 ? 3.799 -9.695 -10.425 1.00 91.31 193 CYS A O 1
ATOM 1472 N N . GLY A 1 194 ? 5.024 -8.485 -9.003 1.00 90.31 194 GLY A N 1
ATOM 1473 C CA . GLY A 1 194 ? 5.868 -7.890 -10.038 1.00 90.31 194 GLY A CA 1
ATOM 1474 C C . GLY A 1 194 ? 5.093 -6.995 -11.006 1.00 90.31 194 GLY A C 1
ATOM 1475 O O . GLY A 1 194 ? 5.470 -6.868 -12.171 1.00 90.31 194 GLY A O 1
ATOM 1476 N N . TYR A 1 195 ? 3.982 -6.426 -10.537 1.00 90.19 195 TYR A N 1
ATOM 1477 C CA . TYR A 1 195 ? 3.127 -5.562 -11.334 1.00 90.19 195 TYR A CA 1
ATOM 1478 C C . TYR A 1 195 ? 3.835 -4.230 -11.598 1.00 90.19 195 TYR A C 1
ATOM 1480 O O . TYR A 1 195 ? 4.350 -3.594 -10.675 1.00 90.19 195 TYR A O 1
ATOM 1488 N N . ILE A 1 196 ? 3.884 -3.828 -12.866 1.00 92.62 196 ILE A N 1
ATOM 1489 C CA . ILE A 1 196 ? 4.610 -2.633 -13.305 1.00 92.62 196 ILE A CA 1
ATOM 1490 C C . ILE A 1 196 ? 3.696 -1.431 -13.174 1.00 92.62 196 ILE A C 1
ATOM 1492 O O . ILE A 1 196 ? 3.061 -1.006 -14.132 1.00 92.62 196 ILE A O 1
ATOM 1496 N N . GLU A 1 197 ? 3.619 -0.919 -11.957 1.00 91.62 197 GLU A N 1
ATOM 1497 C CA . GLU A 1 197 ? 2.823 0.249 -11.627 1.00 91.62 197 GLU A CA 1
ATOM 1498 C C . GLU A 1 197 ? 3.420 1.003 -10.445 1.00 91.62 197 GLU A C 1
ATOM 1500 O O . GLU A 1 197 ? 4.291 0.514 -9.723 1.00 91.62 197 GLU A O 1
ATOM 1505 N N . THR A 1 198 ? 2.885 2.195 -10.205 1.00 90.50 198 THR A N 1
ATOM 1506 C CA . THR A 1 198 ? 3.229 3.022 -9.043 1.00 90.50 198 THR A CA 1
ATOM 1507 C C . THR A 1 198 ? 2.446 2.638 -7.780 1.00 90.50 198 THR A C 1
ATOM 1509 O O . THR A 1 198 ? 2.932 2.825 -6.667 1.00 90.50 198 THR A O 1
ATOM 1512 N N . TYR A 1 199 ? 1.280 2.000 -7.912 1.00 89.00 199 TYR A N 1
ATOM 1513 C CA . TYR A 1 199 ? 0.376 1.673 -6.800 1.00 89.00 199 TYR A CA 1
ATOM 1514 C C . TYR A 1 199 ? 0.863 0.671 -5.724 1.00 89.00 199 TYR A C 1
ATOM 1516 O O . TYR A 1 199 ? 0.295 0.713 -4.629 1.00 89.00 199 TYR A O 1
ATOM 1524 N N . PRO A 1 200 ? 1.878 -0.202 -5.928 1.00 93.06 200 PRO A N 1
ATOM 1525 C CA . PRO A 1 200 ? 2.329 -1.121 -4.877 1.00 93.06 200 PRO A CA 1
ATOM 1526 C C . PRO A 1 200 ? 2.688 -0.427 -3.552 1.00 93.06 200 PRO A C 1
ATOM 1528 O O . PRO A 1 200 ? 2.169 -0.808 -2.501 1.00 93.06 200 PRO A O 1
ATOM 1531 N N . LEU A 1 201 ? 3.488 0.648 -3.576 1.00 93.88 201 LEU A N 1
ATOM 1532 C CA . LEU A 1 201 ? 3.830 1.391 -2.355 1.00 93.88 201 LEU A CA 1
ATOM 1533 C C . LEU A 1 201 ? 2.621 2.105 -1.750 1.00 93.88 201 LEU A C 1
ATOM 1535 O O . LEU A 1 201 ? 2.582 2.304 -0.539 1.00 93.88 201 LEU A O 1
ATOM 1539 N N . LEU A 1 202 ? 1.624 2.479 -2.556 1.00 93.75 202 LEU A N 1
ATOM 1540 C CA . LEU A 1 202 ? 0.433 3.166 -2.058 1.00 93.75 202 LEU A CA 1
ATOM 1541 C C . LEU A 1 202 ? -0.367 2.250 -1.127 1.00 93.75 202 LEU A C 1
ATOM 1543 O O . LEU A 1 202 ? -0.793 2.688 -0.060 1.00 93.75 202 LEU A O 1
ATOM 1547 N N . ALA A 1 203 ? -0.519 0.970 -1.478 1.00 93.25 203 ALA A N 1
ATOM 1548 C CA . ALA A 1 203 ? -1.188 -0.005 -0.617 1.00 93.25 203 ALA A CA 1
ATOM 1549 C C . ALA A 1 203 ? -0.452 -0.173 0.727 1.00 93.25 203 ALA A C 1
ATOM 1551 O O . ALA A 1 203 ? -1.071 -0.137 1.794 1.00 93.25 203 ALA A O 1
ATOM 1552 N N . THR A 1 204 ? 0.877 -0.289 0.687 1.00 95.56 204 THR A N 1
ATOM 1553 C CA . THR A 1 204 ? 1.731 -0.403 1.880 1.00 95.56 204 THR A CA 1
ATOM 1554 C C . THR A 1 204 ? 1.705 0.866 2.729 1.00 95.56 204 THR A C 1
ATOM 1556 O O . THR A 1 204 ? 1.557 0.799 3.949 1.00 95.56 204 THR A O 1
ATOM 1559 N N . GLY A 1 205 ? 1.786 2.032 2.091 1.00 96.62 205 GLY A N 1
ATOM 1560 C CA . GLY A 1 205 ? 1.734 3.340 2.732 1.00 96.62 205 GLY A CA 1
ATOM 1561 C C . GLY A 1 205 ? 0.394 3.610 3.410 1.00 96.62 205 GLY A C 1
ATOM 1562 O O . GLY A 1 205 ? 0.366 4.045 4.561 1.00 96.62 205 GLY A O 1
ATOM 1563 N N . LEU A 1 206 ? -0.720 3.274 2.750 1.00 96.25 206 LEU A N 1
ATOM 1564 C CA . LEU A 1 206 ? -2.060 3.346 3.337 1.00 96.25 206 LEU A CA 1
ATOM 1565 C C . LEU A 1 206 ? -2.161 2.475 4.593 1.00 96.25 206 LEU A C 1
ATOM 1567 O O . LEU A 1 206 ? -2.694 2.913 5.614 1.00 96.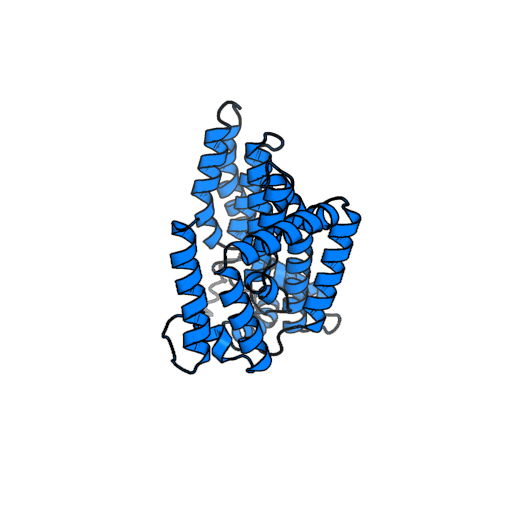25 206 LEU A O 1
ATOM 1571 N N . LEU A 1 207 ? -1.632 1.253 4.527 1.00 95.75 207 LEU A N 1
ATOM 1572 C CA . LEU A 1 207 ? -1.664 0.317 5.642 1.00 95.75 207 LEU A CA 1
ATOM 1573 C C . LEU A 1 207 ? -0.809 0.808 6.824 1.00 95.75 207 LEU A C 1
ATOM 1575 O O . LEU A 1 207 ? -1.245 0.729 7.975 1.00 95.75 207 LEU A O 1
ATOM 1579 N N . LEU A 1 208 ? 0.362 1.389 6.547 1.00 97.75 208 LEU A N 1
ATOM 1580 C CA . LEU A 1 208 ? 1.206 2.039 7.551 1.00 97.75 208 LEU A CA 1
ATOM 1581 C C . LEU A 1 208 ? 0.500 3.246 8.187 1.00 97.75 208 LEU A C 1
ATOM 1583 O O . LEU A 1 208 ? 0.499 3.384 9.410 1.00 97.75 208 LEU A O 1
ATOM 1587 N N . TYR A 1 209 ? -0.158 4.086 7.384 1.00 98.31 209 TYR A N 1
ATOM 1588 C CA . TYR A 1 209 ? -0.931 5.227 7.878 1.00 98.31 209 TYR A CA 1
ATOM 1589 C C . TYR A 1 209 ? -2.084 4.787 8.782 1.00 98.31 209 TYR A C 1
ATOM 1591 O O . TYR A 1 209 ? -2.255 5.333 9.875 1.00 98.31 209 TYR A O 1
ATOM 1599 N N . LEU A 1 210 ? -2.827 3.754 8.377 1.00 96.94 210 LEU A N 1
ATOM 1600 C CA . LEU A 1 210 ? -3.879 3.158 9.195 1.00 96.94 210 LEU A CA 1
ATOM 1601 C C . LEU A 1 210 ? -3.319 2.649 10.528 1.00 96.94 210 LEU A C 1
ATOM 1603 O O . LEU A 1 210 ? -3.906 2.907 11.581 1.00 96.94 210 LEU A O 1
ATOM 1607 N N . TRP A 1 211 ? -2.170 1.968 10.504 1.00 97.25 211 TRP A N 1
ATOM 1608 C CA . TRP A 1 211 ? -1.523 1.493 11.723 1.00 97.25 211 TRP A CA 1
ATOM 1609 C C . TRP A 1 211 ? -1.176 2.642 12.671 1.00 97.25 211 TRP A C 1
ATOM 1611 O O . TRP A 1 211 ? -1.560 2.608 13.843 1.00 97.25 211 TRP A O 1
ATOM 1621 N N . CYS A 1 212 ? -0.513 3.686 12.162 1.00 97.69 212 CYS A N 1
ATOM 1622 C CA . CYS A 1 212 ? -0.187 4.881 12.934 1.00 97.69 212 CYS A CA 1
ATOM 1623 C C . CYS A 1 212 ? -1.449 5.528 13.517 1.00 97.69 212 CYS A C 1
ATOM 1625 O O . CYS A 1 212 ? -1.480 5.818 14.713 1.00 97.69 212 CYS A O 1
ATOM 1627 N N . GLY A 1 213 ? -2.512 5.678 12.723 1.00 96.75 213 GLY A N 1
ATOM 1628 C CA . GLY A 1 213 ? -3.786 6.232 13.180 1.00 96.75 213 GLY A CA 1
ATOM 1629 C C . GLY A 1 213 ? -4.414 5.429 14.323 1.00 96.75 213 GLY A C 1
ATOM 1630 O O . GLY A 1 213 ? -4.863 6.006 15.315 1.00 96.75 213 GLY A O 1
ATOM 1631 N N . LEU A 1 214 ? -4.378 4.095 14.252 1.00 96.25 214 LEU A N 1
ATOM 1632 C CA . LEU A 1 214 ? -4.857 3.223 15.331 1.00 96.25 214 LEU A CA 1
ATOM 1633 C C . LEU A 1 214 ? -4.033 3.395 16.616 1.00 96.25 214 LEU A C 1
ATOM 1635 O O . LEU A 1 214 ? -4.602 3.456 17.709 1.00 96.25 214 LEU A O 1
ATOM 1639 N N . LEU A 1 215 ? -2.707 3.520 16.504 1.00 95.69 215 LEU A N 1
ATOM 1640 C CA . LEU A 1 215 ? -1.835 3.791 17.653 1.00 95.69 215 LEU A CA 1
ATOM 1641 C C . LEU A 1 215 ? -2.082 5.184 18.253 1.00 95.69 215 LEU A C 1
ATOM 1643 O O . LEU A 1 215 ? -2.047 5.333 19.476 1.00 95.69 215 LEU A O 1
ATOM 1647 N N . VAL A 1 216 ? -2.402 6.187 17.427 1.00 95.19 216 VAL A N 1
ATOM 1648 C CA . VAL A 1 216 ? -2.807 7.527 17.886 1.00 95.19 216 VAL A CA 1
ATOM 1649 C C . VAL A 1 216 ? -4.117 7.468 18.667 1.00 95.19 216 VAL A C 1
ATOM 1651 O O . VAL A 1 216 ? -4.210 8.048 19.749 1.00 95.19 216 VAL A O 1
ATOM 1654 N N . LEU A 1 217 ? -5.118 6.734 18.172 1.00 94.06 217 LEU A N 1
ATOM 1655 C CA . LEU A 1 217 ? -6.406 6.573 18.859 1.00 94.06 217 LEU A CA 1
ATOM 1656 C C . LEU A 1 217 ? -6.271 5.845 20.201 1.00 94.06 217 LEU A C 1
ATOM 1658 O O . LEU A 1 217 ? -6.960 6.196 21.157 1.00 94.06 217 LEU A O 1
ATOM 1662 N N . ARG A 1 218 ? -5.356 4.874 20.291 1.00 93.44 218 ARG A N 1
ATOM 1663 C CA . ARG A 1 218 ? -4.988 4.188 21.545 1.00 93.44 218 ARG A CA 1
ATOM 1664 C C . ARG A 1 218 ? -4.117 5.041 22.467 1.00 93.44 218 ARG A C 1
ATOM 1666 O O . ARG A 1 218 ? -3.953 4.724 23.637 1.00 93.44 218 ARG A O 1
ATOM 1673 N N . GLY A 1 219 ? -3.560 6.120 21.935 1.00 92.94 219 GLY A N 1
ATOM 1674 C CA . GLY A 1 219 ? -2.702 7.047 22.646 1.00 92.94 219 GLY A CA 1
ATOM 1675 C C . GLY A 1 219 ? -1.262 6.612 22.850 1.00 92.94 219 GLY A C 1
ATOM 1676 O O . GLY A 1 219 ? -0.546 7.271 23.595 1.00 92.94 219 GLY A O 1
ATOM 1677 N N . SER A 1 220 ? -0.834 5.564 22.152 1.00 94.56 220 SER A N 1
ATOM 1678 C CA . SER A 1 220 ? 0.556 5.106 22.116 1.00 94.56 220 SER A CA 1
ATOM 1679 C C . SER A 1 220 ? 1.428 5.934 21.164 1.00 94.56 220 SER A C 1
ATOM 1681 O O . SER A 1 220 ? 2.646 5.806 21.187 1.00 94.56 220 SER A O 1
ATOM 1683 N N . LEU A 1 221 ? 0.817 6.768 20.315 1.00 94.75 221 LEU A N 1
ATOM 1684 C CA . LEU A 1 221 ? 1.502 7.596 19.324 1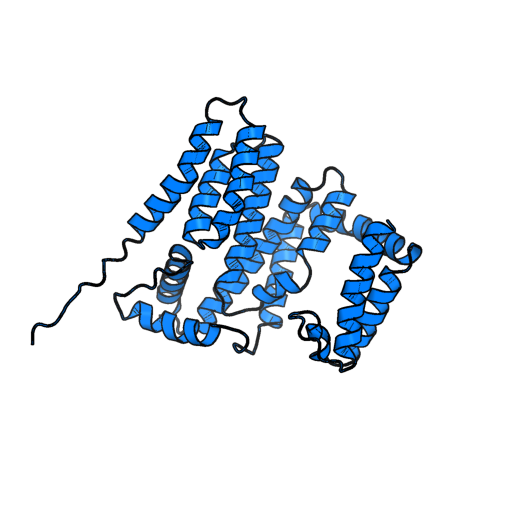.00 94.75 221 LEU A CA 1
ATOM 1685 C C . LEU A 1 221 ? 0.929 9.024 19.318 1.00 94.75 221 LEU A C 1
ATOM 1687 O O . LEU A 1 221 ? -0.266 9.235 19.544 1.00 94.75 221 LEU A O 1
ATOM 1691 N N . SER A 1 222 ? 1.773 10.017 19.033 1.00 93.88 222 SER A N 1
ATOM 1692 C CA . SER A 1 222 ? 1.331 11.398 18.789 1.00 93.88 222 SER A CA 1
ATOM 1693 C C . SER A 1 222 ? 0.685 11.536 17.398 1.00 93.88 222 SER A C 1
ATOM 1695 O O . SER A 1 222 ? 1.203 10.941 16.449 1.00 93.88 222 SER A O 1
ATOM 1697 N N . PRO A 1 223 ? -0.373 12.361 17.223 1.00 95.44 223 PRO A N 1
ATOM 1698 C CA . PRO A 1 223 ? -0.930 12.681 15.903 1.00 95.44 223 PRO A CA 1
ATOM 1699 C C . PRO A 1 223 ? 0.102 13.216 14.898 1.00 95.44 223 PRO A C 1
ATOM 1701 O O . PRO A 1 223 ? -0.068 13.019 13.697 1.00 95.44 223 PRO A O 1
ATOM 1704 N N . ALA A 1 224 ? 1.192 13.832 15.377 1.00 95.25 224 ALA A N 1
ATOM 1705 C CA . ALA A 1 224 ? 2.277 14.336 14.533 1.00 95.25 224 ALA A CA 1
ATOM 1706 C C . ALA A 1 224 ? 2.900 13.244 13.649 1.00 95.25 224 ALA A C 1
ATOM 1708 O O . ALA A 1 224 ? 3.201 13.497 12.491 1.00 95.25 224 ALA A O 1
ATOM 1709 N N . TRP A 1 225 ? 3.015 12.006 14.136 1.00 95.75 225 TRP A N 1
ATOM 1710 C CA . TRP A 1 225 ? 3.539 10.903 13.326 1.00 95.75 225 TRP A CA 1
ATOM 1711 C C . TRP A 1 225 ? 2.625 10.558 12.148 1.00 95.75 225 TRP A C 1
ATOM 1713 O O . TRP A 1 225 ? 3.106 10.367 11.036 1.00 95.75 225 TRP A O 1
ATOM 1723 N N . SER A 1 226 ? 1.304 10.525 12.367 1.00 96.62 226 SER A N 1
ATOM 1724 C CA . SER A 1 226 ? 0.342 10.294 11.277 1.00 96.62 226 SER A CA 1
ATOM 1725 C C . SER A 1 226 ? 0.322 11.467 10.297 1.00 96.62 226 SER A C 1
ATOM 1727 O O . SER A 1 226 ? 0.206 11.255 9.095 1.00 96.62 226 SER A O 1
ATOM 1729 N N . ALA A 1 227 ? 0.476 12.698 10.794 1.00 97.25 227 ALA A N 1
ATOM 1730 C CA . ALA A 1 227 ? 0.547 13.887 9.954 1.00 97.25 227 ALA A CA 1
ATOM 1731 C C . ALA A 1 227 ? 1.812 13.928 9.085 1.00 97.25 227 ALA A C 1
ATOM 1733 O O . ALA A 1 227 ? 1.720 14.168 7.881 1.00 97.25 227 ALA A O 1
ATOM 1734 N N . GLY A 1 228 ? 2.979 13.658 9.675 1.00 97.75 228 GLY A N 1
ATOM 1735 C CA . GLY A 1 228 ? 4.244 13.574 8.951 1.00 97.75 228 GLY A CA 1
ATOM 1736 C C . GLY A 1 228 ? 4.206 12.461 7.909 1.00 97.75 228 GLY A C 1
ATOM 1737 O O . GLY A 1 228 ? 4.465 12.707 6.736 1.00 97.75 228 GLY A O 1
ATOM 1738 N N . LEU A 1 229 ? 3.759 11.263 8.293 1.00 98.19 229 LEU A N 1
ATOM 1739 C CA . LEU A 1 229 ? 3.584 10.171 7.340 1.00 98.19 229 LEU A CA 1
ATOM 1740 C C . LEU A 1 229 ? 2.645 10.556 6.189 1.00 98.19 229 LEU A C 1
ATOM 1742 O O . LEU A 1 229 ? 2.975 10.292 5.039 1.00 98.19 229 LEU A O 1
ATOM 1746 N N . LEU A 1 230 ? 1.518 11.224 6.461 1.00 98.38 230 LEU A N 1
ATOM 1747 C CA . LEU A 1 230 ? 0.626 11.694 5.399 1.00 98.38 230 LEU A CA 1
ATOM 1748 C C . LEU A 1 230 ? 1.301 12.715 4.473 1.00 98.38 230 LEU A C 1
ATOM 1750 O O . LEU A 1 230 ? 1.053 12.680 3.274 1.00 98.38 230 LEU A O 1
ATOM 1754 N N . GLY A 1 231 ? 2.168 13.587 4.996 1.00 97.81 231 GLY A N 1
ATOM 1755 C CA . GLY A 1 231 ? 2.954 14.521 4.182 1.00 97.81 231 GLY A CA 1
ATOM 1756 C C . GLY A 1 231 ? 3.892 13.797 3.212 1.00 97.81 231 GLY A C 1
ATOM 1757 O O . GLY A 1 231 ? 3.926 14.127 2.027 1.00 97.81 231 GLY A O 1
ATOM 1758 N N . VAL A 1 232 ? 4.580 12.752 3.687 1.00 97.94 232 VAL A N 1
ATOM 1759 C CA . VAL A 1 232 ? 5.415 11.881 2.837 1.00 97.94 232 VAL A CA 1
ATOM 1760 C C . VAL A 1 232 ? 4.561 11.136 1.813 1.00 97.94 232 VAL A C 1
ATOM 1762 O O . VAL A 1 232 ? 4.887 11.123 0.631 1.00 97.94 232 VAL A O 1
ATOM 1765 N N . LEU A 1 233 ? 3.445 10.539 2.238 1.00 97.69 233 LEU A N 1
ATOM 1766 C CA . LEU A 1 233 ? 2.556 9.794 1.347 1.00 97.69 233 LEU A CA 1
ATOM 1767 C C . LEU A 1 233 ? 1.939 10.690 0.275 1.00 97.69 233 LEU A C 1
ATOM 1769 O O . LEU A 1 233 ? 1.866 10.268 -0.870 1.00 97.69 233 LEU A O 1
ATOM 1773 N N . LEU A 1 234 ? 1.566 11.929 0.600 1.00 96.50 234 LEU A N 1
ATOM 1774 C CA . LEU A 1 234 ? 1.139 12.921 -0.388 1.00 96.50 234 LEU A CA 1
ATOM 1775 C C . LEU A 1 234 ? 2.225 13.186 -1.432 1.00 96.50 234 LEU A C 1
ATOM 1777 O O . LEU A 1 234 ? 1.911 13.254 -2.615 1.00 96.50 234 LEU A O 1
ATOM 1781 N N . ALA A 1 235 ? 3.494 13.280 -1.024 1.00 95.19 235 ALA A N 1
ATOM 1782 C CA . ALA A 1 235 ? 4.603 13.415 -1.965 1.00 95.19 235 ALA A CA 1
ATOM 1783 C C . ALA A 1 235 ? 4.797 12.146 -2.812 1.00 95.19 235 ALA A C 1
ATOM 1785 O O . ALA A 1 235 ? 5.155 12.243 -3.984 1.00 95.19 235 ALA A O 1
ATOM 1786 N N . CYS A 1 236 ? 4.527 10.961 -2.256 1.00 95.31 236 CYS A N 1
ATOM 1787 C CA . CYS A 1 236 ? 4.512 9.713 -3.019 1.00 95.31 236 CYS A CA 1
ATOM 1788 C C . CYS A 1 236 ? 3.344 9.649 -4.008 1.00 95.31 236 CYS A C 1
ATOM 1790 O O . CYS A 1 236 ? 3.542 9.149 -5.108 1.00 95.31 236 CYS A O 1
ATOM 1792 N N . HIS A 1 237 ? 2.143 10.108 -3.630 1.00 95.38 237 HIS A N 1
ATOM 1793 C CA . HIS A 1 237 ? 0.982 10.186 -4.515 1.00 95.38 237 HIS A CA 1
ATOM 1794 C C . HIS A 1 237 ? -0.119 11.145 -4.013 1.00 95.38 237 HIS A C 1
ATOM 1796 O O . HIS A 1 237 ? -0.644 11.003 -2.906 1.00 95.38 237 HIS A O 1
ATOM 1802 N N . PHE A 1 238 ? -0.599 12.054 -4.865 1.00 94.94 238 PHE A N 1
ATOM 1803 C CA . PHE A 1 238 ? -1.574 13.088 -4.476 1.00 94.94 238 PHE A CA 1
ATOM 1804 C C . PHE A 1 238 ? -2.941 12.540 -4.053 1.00 94.94 238 PHE A C 1
ATOM 1806 O O . PHE A 1 238 ? -3.648 13.187 -3.285 1.00 94.94 238 PHE A O 1
ATOM 1813 N N . MET A 1 239 ? -3.313 11.328 -4.484 1.00 95.31 239 MET A N 1
ATOM 1814 C CA . MET A 1 239 ? -4.568 10.686 -4.049 1.00 95.31 239 MET A CA 1
ATOM 1815 C C . MET A 1 239 ? -4.689 10.554 -2.527 1.00 95.31 239 MET A C 1
ATOM 1817 O O . MET A 1 239 ? -5.802 10.501 -2.017 1.00 95.31 239 MET A O 1
ATOM 1821 N N . PHE A 1 240 ? -3.572 10.539 -1.793 1.00 97.50 240 PHE A N 1
ATOM 1822 C CA . PHE A 1 240 ? -3.592 10.491 -0.335 1.00 97.50 240 PHE A CA 1
ATOM 1823 C C . PHE A 1 240 ? -4.209 11.736 0.312 1.00 97.50 240 PHE A C 1
ATOM 1825 O O . PHE A 1 240 ? -4.521 11.707 1.500 1.00 97.50 240 PHE A O 1
ATOM 1832 N N . VAL A 1 241 ? -4.498 12.792 -0.457 1.00 97.00 241 VAL A N 1
ATOM 1833 C CA . VAL A 1 241 ? -5.293 13.935 0.012 1.00 97.00 241 VAL A CA 1
ATOM 1834 C C . VAL A 1 241 ? -6.664 13.500 0.534 1.00 97.00 241 VAL A C 1
ATOM 1836 O O . VAL A 1 241 ? -7.190 14.108 1.465 1.00 97.00 241 VAL A O 1
ATOM 1839 N N . THR A 1 242 ? -7.211 12.388 0.030 1.00 97.19 242 THR A N 1
ATOM 1840 C CA . THR A 1 242 ? -8.474 11.818 0.522 1.00 97.19 242 THR A CA 1
ATOM 1841 C C . THR A 1 242 ? -8.390 11.324 1.969 1.00 97.19 242 THR A C 1
ATOM 1843 O O . THR A 1 242 ? -9.428 11.144 2.603 1.00 97.19 242 THR A O 1
ATOM 1846 N N . LEU A 1 243 ? -7.185 11.154 2.530 1.00 97.81 243 LEU A N 1
ATOM 1847 C CA . LEU A 1 243 ? -6.974 10.792 3.933 1.00 97.81 243 LEU A CA 1
ATOM 1848 C C . LEU A 1 243 ? -6.927 12.002 4.875 1.00 97.81 243 LEU A C 1
ATOM 1850 O O . LEU A 1 243 ? -7.018 11.814 6.089 1.00 97.81 243 LEU A O 1
ATOM 1854 N N . VAL A 1 244 ? -6.844 13.239 4.373 1.00 97.81 244 VAL A N 1
ATOM 1855 C CA . VAL A 1 244 ? -6.819 14.452 5.216 1.00 97.81 244 VAL A CA 1
ATOM 1856 C C . VAL A 1 244 ? -7.996 14.511 6.210 1.00 97.81 244 VAL A C 1
ATOM 1858 O O . VAL A 1 244 ? -7.740 14.782 7.386 1.00 97.81 244 VAL A O 1
ATOM 1861 N N . PRO A 1 245 ? -9.254 14.178 5.841 1.00 98.00 245 PRO A N 1
ATOM 1862 C CA . PRO A 1 245 ? -10.359 14.121 6.802 1.00 98.00 245 PRO A CA 1
ATOM 1863 C C . PRO A 1 245 ? -10.103 13.163 7.975 1.00 98.00 245 PRO A C 1
ATOM 1865 O O . PRO A 1 245 ? -10.435 13.481 9.118 1.00 98.00 245 PRO A O 1
ATOM 1868 N N . SER A 1 246 ? -9.465 12.013 7.724 1.00 97.62 246 SER A N 1
ATOM 1869 C CA . SER A 1 246 ? -9.103 11.080 8.797 1.00 97.62 246 SER A CA 1
ATOM 1870 C C . SER A 1 246 ? -8.029 11.653 9.726 1.00 97.62 246 SER A C 1
ATOM 1872 O O . SER A 1 246 ? -8.146 11.497 10.940 1.00 97.62 246 SER A O 1
ATOM 1874 N N . LEU A 1 247 ? -7.052 12.410 9.210 1.00 97.62 247 LEU A N 1
ATOM 1875 C CA . LEU A 1 247 ? -6.065 13.095 10.051 1.00 97.62 247 LEU A CA 1
ATOM 1876 C C . LEU A 1 247 ? -6.720 14.151 10.949 1.00 97.62 247 LEU A C 1
ATOM 1878 O O . LEU A 1 247 ? -6.431 14.207 12.146 1.00 97.62 247 LEU A O 1
ATOM 1882 N N . VAL A 1 248 ? -7.623 14.961 10.388 1.00 96.69 248 VAL A N 1
ATOM 1883 C CA . VAL A 1 248 ? -8.391 15.961 11.147 1.00 96.69 248 VAL A CA 1
ATOM 1884 C C . VAL A 1 248 ? -9.163 15.285 12.278 1.00 96.69 248 VAL A C 1
ATOM 1886 O O . VAL A 1 248 ? -9.114 15.748 13.419 1.00 96.69 248 VAL A O 1
ATOM 1889 N N . TYR A 1 249 ? -9.805 14.148 11.998 1.00 96.38 249 TYR A N 1
ATOM 1890 C CA . TYR A 1 249 ? -10.476 13.347 13.018 1.00 96.38 249 TYR A CA 1
ATOM 1891 C C . TYR A 1 249 ? -9.513 12.863 14.116 1.00 96.38 249 TYR A C 1
ATOM 1893 O O . TYR A 1 249 ? -9.822 13.011 15.301 1.00 96.38 249 TYR A O 1
ATOM 1901 N N . LEU A 1 250 ? -8.339 12.327 13.759 1.00 95.75 250 LEU A N 1
ATOM 1902 C CA . LEU A 1 250 ? -7.333 11.863 14.726 1.00 95.75 250 LEU A CA 1
ATOM 1903 C C . LEU A 1 250 ? -6.861 12.992 15.653 1.00 95.75 250 LEU A C 1
ATOM 1905 O O . LEU A 1 250 ? -6.797 12.808 16.871 1.00 95.75 250 LEU A O 1
ATOM 1909 N N . VAL A 1 251 ? -6.568 14.167 15.089 1.00 95.56 251 VAL A N 1
ATOM 1910 C CA . VAL A 1 251 ? -6.169 15.362 15.845 1.00 95.56 251 VAL A CA 1
ATOM 1911 C C . VAL A 1 251 ? -7.297 15.824 16.764 1.00 95.56 251 VAL A C 1
ATOM 1913 O O . VAL A 1 251 ? -7.069 16.029 17.957 1.00 95.56 251 VAL A O 1
ATOM 1916 N N . TRP A 1 252 ? -8.525 15.918 16.249 1.00 94.88 252 TRP A N 1
ATOM 1917 C CA . TRP A 1 252 ? -9.696 16.316 17.030 1.00 94.88 252 TRP A CA 1
ATOM 1918 C C . TRP A 1 252 ? -9.951 15.378 18.216 1.00 94.88 252 TRP A C 1
ATOM 1920 O O . TRP A 1 252 ? -10.155 15.839 19.341 1.00 94.88 252 TRP A O 1
ATOM 1930 N N . ARG A 1 253 ? -9.857 14.058 18.012 1.00 94.19 253 ARG A N 1
ATOM 1931 C CA . ARG A 1 253 ? -10.023 13.060 19.083 1.00 94.19 253 ARG A CA 1
ATOM 1932 C C . ARG A 1 253 ? -8.928 13.114 20.148 1.00 94.19 253 ARG A C 1
ATOM 1934 O O . ARG A 1 253 ? -9.150 12.624 21.252 1.00 94.19 253 ARG A O 1
ATOM 1941 N N . ARG A 1 254 ? -7.767 13.702 19.848 1.00 90.94 254 ARG A N 1
ATOM 1942 C CA . ARG A 1 254 ? -6.616 13.832 20.763 1.00 90.94 254 ARG A CA 1
ATOM 1943 C C . ARG A 1 254 ? -6.354 15.284 21.191 1.00 90.94 254 ARG A C 1
ATOM 1945 O O . ARG A 1 254 ? -5.276 15.583 21.704 1.00 90.94 254 ARG A O 1
ATOM 1952 N N . ARG A 1 255 ? -7.345 16.175 21.032 1.00 79.94 255 ARG A N 1
ATOM 1953 C CA . ARG A 1 255 ? -7.240 17.633 21.252 1.00 79.94 255 ARG A CA 1
ATOM 1954 C C . ARG A 1 255 ? -6.840 18.057 22.673 1.00 79.94 255 ARG A C 1
ATOM 1956 O O . ARG A 1 255 ? -6.429 19.193 22.868 1.00 79.94 255 ARG A O 1
ATOM 1963 N N . GLN A 1 256 ? -6.913 17.159 23.657 1.00 73.69 256 GLN A N 1
ATOM 1964 C CA . GLN A 1 256 ? -6.476 17.437 25.033 1.00 73.69 256 GLN A CA 1
ATOM 1965 C C . GLN A 1 256 ? -4.959 17.677 25.161 1.00 73.69 256 GLN A C 1
ATOM 1967 O O . GLN A 1 256 ? -4.522 18.227 26.165 1.00 73.69 256 GLN A O 1
ATOM 1972 N N . ASN A 1 257 ? -4.162 17.335 24.141 1.00 70.19 257 ASN A N 1
ATOM 1973 C CA . ASN A 1 257 ? -2.736 17.653 24.098 1.00 70.19 257 ASN A CA 1
ATOM 1974 C C . ASN A 1 257 ? -2.491 18.940 23.295 1.00 70.19 257 ASN A C 1
ATOM 1976 O O . ASN A 1 257 ? -2.835 19.010 22.111 1.00 70.19 257 ASN A O 1
ATOM 1980 N N . SER A 1 258 ? -1.826 19.924 23.903 1.00 65.25 258 SER A N 1
ATOM 1981 C CA . SER A 1 258 ? -1.577 21.267 23.346 1.00 65.25 258 SER A CA 1
ATOM 1982 C C . SER A 1 258 ? -0.842 21.276 21.992 1.00 65.25 258 SER A C 1
ATOM 1984 O O . SER A 1 258 ? -0.983 22.219 21.223 1.00 65.25 258 SER A O 1
ATOM 1986 N N . GLY A 1 259 ? -0.107 20.210 21.649 1.00 73.75 259 GLY A N 1
ATOM 1987 C CA . GLY A 1 259 ? 0.593 20.062 20.361 1.00 73.75 259 GLY A CA 1
ATOM 1988 C C . GLY A 1 259 ? -0.225 19.419 19.231 1.00 73.75 259 GLY A C 1
ATOM 1989 O O . GLY A 1 259 ? 0.278 19.260 18.122 1.00 73.75 259 GLY A O 1
ATOM 1990 N N . SER A 1 260 ? -1.474 19.019 19.485 1.00 78.81 260 SER A N 1
ATOM 1991 C CA . SER A 1 260 ? -2.286 18.269 18.513 1.00 78.81 260 SER A CA 1
ATOM 1992 C C . SER A 1 260 ? -2.675 19.095 17.282 1.00 78.81 260 SER A C 1
ATOM 1994 O O . SER A 1 260 ? -2.664 18.562 16.178 1.00 78.81 260 SER A O 1
ATOM 1996 N N . LEU A 1 261 ? -2.952 20.395 17.434 1.00 85.00 261 LEU A N 1
ATOM 1997 C CA . LEU A 1 261 ? -3.305 21.269 16.307 1.00 85.00 261 LEU A CA 1
ATOM 1998 C C . LEU A 1 261 ? -2.101 21.598 15.416 1.00 85.00 261 LEU A C 1
ATOM 2000 O O . LEU A 1 261 ? -2.247 21.635 14.197 1.00 85.00 261 LEU A O 1
ATOM 2004 N N . LEU A 1 262 ? -0.907 21.753 16.002 1.00 88.69 262 LEU A N 1
ATOM 2005 C CA . LEU A 1 262 ? 0.333 21.958 15.242 1.00 88.69 262 LEU A CA 1
ATOM 2006 C C . LEU A 1 262 ? 0.658 20.760 14.339 1.00 88.69 262 LEU A C 1
ATOM 2008 O O . LEU A 1 262 ? 1.253 20.938 13.279 1.00 88.69 262 LEU A O 1
ATOM 2012 N N . ALA A 1 263 ? 0.208 19.552 14.700 1.00 90.50 263 ALA A N 1
ATOM 2013 C CA . ALA A 1 263 ? 0.364 18.379 13.847 1.00 90.50 263 ALA A CA 1
ATOM 2014 C C . ALA A 1 263 ? -0.306 18.555 12.474 1.00 90.50 263 ALA A C 1
ATOM 2016 O O . ALA A 1 263 ? 0.204 18.024 11.498 1.00 90.50 263 ALA A O 1
ATOM 2017 N N . LEU A 1 264 ? -1.397 19.324 12.355 1.00 93.50 264 LEU A N 1
ATOM 2018 C CA . LEU A 1 264 ? -2.053 19.547 11.058 1.00 93.50 264 LEU A CA 1
ATOM 2019 C C . LEU A 1 264 ? -1.187 20.352 10.086 1.00 93.50 264 LEU A C 1
ATOM 2021 O O . LEU A 1 264 ? -1.282 20.131 8.883 1.00 93.50 264 LEU A O 1
ATOM 2025 N N . ALA A 1 265 ? -0.331 21.243 10.592 1.00 95.56 265 ALA A N 1
ATOM 2026 C CA . ALA A 1 265 ? 0.606 21.993 9.760 1.00 95.56 265 ALA A CA 1
ATOM 2027 C C . ALA A 1 265 ? 1.758 21.111 9.253 1.00 95.56 265 ALA A C 1
ATOM 2029 O O . ALA A 1 265 ? 2.307 21.368 8.187 1.00 95.56 265 ALA A O 1
ATOM 2030 N N . LEU A 1 266 ? 2.089 20.026 9.965 1.00 95.94 266 LEU A N 1
ATOM 2031 C CA . LEU A 1 266 ? 3.205 19.156 9.597 1.00 95.94 266 LEU A CA 1
ATOM 2032 C C . LEU A 1 266 ? 3.001 18.473 8.237 1.00 95.94 266 LEU A C 1
ATOM 2034 O O . LEU A 1 266 ? 3.961 18.332 7.487 1.00 95.94 266 LEU A O 1
ATOM 2038 N N . THR A 1 267 ? 1.769 18.077 7.899 1.00 96.31 267 THR A N 1
ATOM 2039 C CA . THR A 1 267 ? 1.453 17.452 6.604 1.00 96.31 267 THR A CA 1
ATOM 2040 C C . THR A 1 267 ? 1.800 18.357 5.413 1.00 96.31 267 THR A C 1
ATOM 2042 O O . THR A 1 267 ? 2.632 17.939 4.606 1.00 96.31 267 THR A O 1
ATOM 2045 N N . PRO A 1 268 ? 1.232 19.575 5.272 1.00 96.31 268 PRO A N 1
ATOM 2046 C CA . PRO A 1 268 ? 1.566 20.461 4.161 1.00 96.31 268 PRO A CA 1
ATOM 2047 C C . PRO A 1 268 ? 3.014 20.960 4.216 1.00 96.31 268 PRO A C 1
ATOM 2049 O O . PRO A 1 268 ? 3.627 21.082 3.162 1.00 96.31 268 PRO A O 1
ATOM 2052 N N . THR A 1 269 ? 3.590 21.197 5.403 1.00 96.69 269 THR A N 1
ATOM 2053 C CA . THR A 1 269 ? 4.995 21.623 5.518 1.00 96.69 269 THR A CA 1
ATOM 2054 C C . THR A 1 269 ? 5.951 20.548 5.016 1.00 96.69 269 THR A C 1
ATOM 2056 O O . THR A 1 269 ? 6.829 20.851 4.217 1.00 96.69 269 THR A O 1
ATOM 2059 N N . LEU A 1 270 ? 5.778 19.292 5.440 1.00 96.75 270 LEU A N 1
ATOM 2060 C CA . LEU A 1 270 ? 6.657 18.209 5.008 1.00 96.75 270 LEU A CA 1
ATOM 2061 C C . LEU A 1 270 ? 6.452 17.873 3.529 1.00 96.75 270 LEU A C 1
ATOM 2063 O O . LEU A 1 270 ? 7.428 17.658 2.821 1.00 96.75 270 LEU A O 1
ATOM 2067 N N . PHE A 1 271 ? 5.206 17.882 3.052 1.00 95.62 271 PHE A N 1
ATOM 2068 C CA . PHE A 1 271 ? 4.908 17.732 1.629 1.00 95.62 271 PHE A CA 1
ATOM 2069 C C . PHE A 1 271 ? 5.616 18.808 0.792 1.00 95.62 271 PHE A C 1
ATOM 2071 O O . PHE A 1 271 ? 6.352 18.473 -0.132 1.00 95.62 271 PHE A O 1
ATOM 2078 N N . ALA A 1 272 ? 5.459 20.088 1.149 1.00 94.50 272 ALA A N 1
ATOM 2079 C CA . ALA A 1 272 ? 6.103 21.196 0.449 1.00 94.50 272 ALA A CA 1
ATOM 2080 C C . ALA A 1 272 ? 7.633 21.118 0.520 1.00 94.50 272 ALA A C 1
ATOM 2082 O O . ALA A 1 272 ? 8.291 21.318 -0.496 1.00 94.50 272 ALA A O 1
ATOM 2083 N N . ALA A 1 273 ? 8.197 20.779 1.683 1.00 95.06 273 ALA A N 1
ATOM 2084 C CA . ALA A 1 273 ? 9.636 20.603 1.848 1.00 95.06 273 ALA A CA 1
ATOM 2085 C C . ALA A 1 273 ? 10.179 19.477 0.959 1.00 95.06 273 ALA A C 1
ATOM 2087 O O . ALA A 1 273 ? 11.210 19.653 0.324 1.00 95.06 273 ALA A O 1
ATOM 2088 N N . ILE A 1 274 ? 9.473 18.345 0.857 1.00 94.06 274 ILE A N 1
ATOM 2089 C CA . ILE A 1 274 ? 9.859 17.262 -0.055 1.00 94.06 274 ILE A CA 1
ATOM 2090 C C . ILE A 1 274 ? 9.787 17.737 -1.505 1.00 94.06 274 ILE A C 1
ATOM 2092 O O . ILE A 1 274 ? 10.730 17.508 -2.247 1.00 94.06 274 ILE A O 1
ATOM 2096 N N . LEU A 1 275 ? 8.714 18.418 -1.918 1.00 90.50 275 LEU A N 1
ATOM 2097 C CA . LEU A 1 275 ? 8.615 18.926 -3.290 1.00 90.50 275 LEU A CA 1
ATOM 2098 C C . LEU A 1 275 ? 9.714 19.940 -3.627 1.00 90.50 275 LEU A C 1
ATOM 2100 O O . LEU A 1 275 ? 10.228 19.917 -4.740 1.00 90.50 275 LEU A O 1
ATOM 2104 N N . GLN A 1 276 ? 10.085 20.797 -2.674 1.00 90.31 276 GLN A N 1
ATOM 2105 C CA . GLN A 1 276 ? 11.215 21.712 -2.820 1.00 90.31 276 GLN A CA 1
ATOM 2106 C C . GLN A 1 276 ? 12.537 20.950 -2.902 1.00 90.31 276 GLN A C 1
ATOM 2108 O O . GLN A 1 276 ? 13.320 21.226 -3.787 1.00 90.31 276 GLN A O 1
ATOM 2113 N N . LEU A 1 277 ? 12.776 19.944 -2.058 1.00 89.62 277 LEU A N 1
ATOM 2114 C CA . LEU A 1 277 ? 13.997 19.128 -2.127 1.00 89.62 277 LEU A CA 1
ATOM 2115 C C . LEU A 1 277 ? 14.109 18.317 -3.417 1.00 89.62 277 LEU A C 1
ATOM 2117 O O . LEU A 1 277 ? 15.209 18.080 -3.906 1.00 89.62 277 LEU A O 1
ATOM 2121 N N . LEU A 1 278 ? 12.973 17.871 -3.953 1.00 86.44 278 LEU A N 1
ATOM 2122 C CA . LEU A 1 278 ? 12.924 17.207 -5.248 1.00 86.44 278 LEU A CA 1
ATOM 2123 C C . LEU A 1 278 ? 13.225 18.167 -6.397 1.00 86.44 278 LEU A C 1
ATOM 2125 O O . LEU A 1 278 ? 13.395 17.657 -7.501 1.00 86.44 278 LEU A O 1
ATOM 2129 N N . GLU A 1 279 ? 13.268 19.486 -6.121 1.00 70.19 279 GLU A N 1
ATOM 2130 C CA . GLU A 1 279 ? 13.738 20.601 -6.954 1.00 70.19 279 GLU A CA 1
ATOM 2131 C C . GLU A 1 279 ? 13.944 20.171 -8.396 1.00 70.19 279 GLU A C 1
ATOM 2133 O O . GLU A 1 279 ? 15.042 20.035 -8.938 1.00 70.19 279 GLU A O 1
ATOM 2138 N N . VAL A 1 280 ? 12.789 19.917 -8.999 1.00 53.44 280 VAL A N 1
ATOM 2139 C CA . VAL A 1 280 ? 12.594 19.875 -10.427 1.00 53.44 280 VAL A CA 1
ATOM 2140 C C . VAL A 1 280 ? 13.085 21.234 -10.848 1.00 53.44 280 VAL A C 1
ATOM 2142 O O . VAL A 1 280 ? 12.387 22.231 -10.661 1.00 53.44 280 VAL A O 1
ATOM 2145 N N . SER A 1 281 ? 14.329 21.286 -11.319 1.00 42.72 281 SER A N 1
ATOM 2146 C CA . SER A 1 281 ? 14.804 22.446 -12.046 1.00 42.72 281 SER A CA 1
ATOM 2147 C C . SER A 1 281 ? 13.690 22.731 -13.047 1.00 42.72 281 SER A C 1
ATOM 2149 O O . SER A 1 281 ? 13.357 21.813 -13.808 1.00 42.72 281 SER A O 1
ATOM 2151 N N . PRO A 1 282 ? 13.020 23.903 -13.000 1.00 39.59 282 PRO A N 1
ATOM 2152 C CA . PRO A 1 282 ? 12.038 24.229 -14.020 1.00 39.59 282 PRO A CA 1
ATOM 2153 C C . PRO A 1 282 ? 12.735 23.930 -15.341 1.00 39.59 282 PRO A C 1
ATOM 2155 O O . PRO A 1 282 ? 13.904 24.327 -15.454 1.00 39.59 282 PRO A O 1
ATOM 2158 N N . PRO A 1 283 ? 12.108 23.156 -16.257 1.00 43.22 283 PRO A N 1
ATOM 2159 C CA . PRO A 1 283 ? 12.752 22.777 -17.502 1.00 43.22 283 PRO A CA 1
ATOM 2160 C C . PRO A 1 283 ? 13.362 24.057 -18.022 1.00 43.22 283 PRO A C 1
ATOM 2162 O O . PRO A 1 283 ? 12.636 25.045 -18.185 1.00 43.22 283 PRO A O 1
ATOM 2165 N N . GLN A 1 284 ? 14.698 24.099 -18.121 1.00 42.31 284 GLN A N 1
ATOM 2166 C CA . GLN A 1 284 ? 15.335 25.256 -18.707 1.00 42.31 284 GLN A CA 1
ATOM 2167 C C . GLN A 1 284 ? 14.640 25.357 -20.052 1.00 42.31 284 GLN A C 1
ATOM 2169 O O . GLN A 1 284 ? 14.787 24.464 -20.889 1.00 42.31 284 GLN A O 1
ATOM 2174 N N . LEU A 1 285 ? 13.821 26.394 -20.223 1.00 41.28 285 LEU A N 1
ATOM 2175 C CA . LEU A 1 285 ? 13.329 26.836 -21.508 1.00 41.28 285 LEU A CA 1
ATOM 2176 C C . LEU A 1 285 ? 14.578 27.299 -22.256 1.00 41.28 285 LEU A C 1
ATOM 2178 O O . LEU A 1 285 ? 14.780 28.480 -22.505 1.00 41.28 285 LEU A O 1
ATOM 2182 N N . ARG A 1 286 ? 15.450 26.353 -22.616 1.00 41.78 286 ARG A N 1
ATOM 2183 C CA . ARG A 1 286 ? 16.356 26.462 -23.737 1.00 41.78 286 ARG A CA 1
ATOM 2184 C C . ARG A 1 286 ? 15.458 26.362 -24.957 1.00 41.78 286 ARG A C 1
ATOM 2186 O O . ARG A 1 286 ? 15.495 25.402 -25.719 1.00 41.78 286 ARG A O 1
ATOM 2193 N N . HIS A 1 287 ? 14.635 27.393 -25.133 1.00 42.94 287 HIS A N 1
ATOM 2194 C CA . HIS A 1 287 ? 14.448 27.933 -26.454 1.00 42.94 287 HIS A CA 1
ATOM 2195 C C . HIS A 1 287 ? 15.857 28.242 -26.940 1.00 42.94 287 HIS A C 1
ATOM 2197 O O . HIS A 1 287 ? 16.466 29.241 -26.562 1.00 42.94 287 HIS A O 1
ATOM 2203 N N . GLY A 1 288 ? 16.402 27.306 -27.717 1.00 42.28 288 GLY A N 1
ATOM 2204 C CA . GLY A 1 288 ? 17.346 27.670 -28.745 1.00 42.28 288 GLY A CA 1
ATOM 2205 C C . GLY A 1 288 ? 16.673 28.775 -29.541 1.00 42.28 288 GLY A C 1
ATOM 2206 O O . GLY A 1 288 ? 15.754 28.517 -30.315 1.00 42.28 288 GLY A O 1
ATOM 2207 N N . ALA A 1 289 ? 17.079 30.011 -29.264 1.00 41.19 289 ALA A N 1
ATOM 2208 C CA . ALA A 1 289 ? 17.112 31.023 -30.289 1.00 41.19 289 ALA A CA 1
ATOM 2209 C C . ALA A 1 289 ? 18.049 30.461 -31.362 1.00 41.19 289 ALA A C 1
ATOM 2211 O O . ALA A 1 289 ? 19.258 30.344 -31.155 1.00 41.19 289 ALA A O 1
ATOM 2212 N N . THR A 1 290 ? 17.408 29.955 -32.411 1.00 51.78 290 THR A N 1
ATOM 2213 C CA . THR A 1 290 ? 17.961 29.786 -33.753 1.00 51.78 290 THR A CA 1
ATOM 2214 C C . THR A 1 290 ? 18.678 31.044 -34.204 1.00 51.78 290 THR A C 1
ATOM 2216 O O . THR A 1 290 ? 18.113 32.132 -33.937 1.00 51.78 290 THR A O 1
#

pLDDT: mean 86.26, std 12.29, range [39.59, 98.38]

Sequence (290 aa):
MLRLLLPVSAFLGLHVIAALGLPLPLWGADVLAFYPRWVVIPFAIAAGMLQLPAAADKGMGLLTRITPHLARLPAQSLLLAFAGLTLFVALSSAAHLLGDGSMLLNELPHNLRLDNFRVDRAPLLFWLLRELYSVVQPFGLTAEATFRLYSYASGFAYLLLVFPVSRAAGKELGGGALVAVFLLPPACLQLFCGYIETYPLLATGLLLYLWCGLLVLRGSLSPAWSAGLLGVLLACHFMFVTLVPSLVYLVWRRRQNSGSLLALALTPTLFAAILQLLEVSPPQLRHGAT